Protein AF-A0A383BAP0-F1 (afdb_monomer)

Nearest PDB structures (foldseek):
  6g6n-assembly2_B  TM=5.691E-01  e=4.800E-01  synthetic construct
  6g6o-assembly3_C  TM=5.511E-01  e=6.212E-01  synthetic construct
  6ttu-assembly1_T  TM=4.711E-01  e=2.332E-01  Homo sapiens
  6m92-assembly1_A  TM=4.957E-01  e=3.523E-01  Homo sapiens
  2ovr-assembly1_B  TM=5.109E-01  e=1.492E+00  Homo sapiens

Mean predicted aligned error: 13.95 Å

Radius of gyration: 35.35 Å; Cα contacts (8 Å, |Δi|>4): 377; chains: 1; bounding box: 92×64×93 Å

Structure (mmCIF, N/CA/C/O backbone):
data_AF-A0A383BAP0-F1
#
_entry.id   AF-A0A383BAP0-F1
#
loop_
_atom_site.group_PDB
_atom_site.id
_atom_site.type_symbol
_atom_site.label_atom_id
_atom_site.label_alt_id
_atom_site.label_comp_id
_atom_site.label_asym_id
_atom_site.label_entity_id
_atom_site.label_seq_id
_atom_site.pdbx_PDB_ins_code
_atom_site.Cartn_x
_atom_site.Cartn_y
_atom_site.Cartn_z
_atom_site.occupancy
_atom_site.B_iso_or_equiv
_atom_site.auth_seq_id
_atom_site.auth_comp_id
_atom_site.auth_asym_id
_atom_site.auth_atom_id
_atom_site.pdbx_PDB_model_num
ATOM 1 N N . MET A 1 1 ? -64.304 53.032 33.004 1.00 39.91 1 MET A N 1
ATOM 2 C CA . MET A 1 1 ? -63.740 51.723 32.608 1.00 39.91 1 MET A CA 1
ATOM 3 C C . MET A 1 1 ? -62.215 51.826 32.663 1.00 39.91 1 MET A C 1
ATOM 5 O O . MET A 1 1 ? -61.699 52.732 32.037 1.00 39.91 1 MET A O 1
ATOM 9 N N . LYS A 1 2 ? -61.579 50.975 33.497 1.00 38.91 2 LYS A N 1
ATOM 10 C CA . LYS A 1 2 ? -60.155 50.533 33.612 1.00 38.91 2 LYS A CA 1
ATOM 11 C C . LYS A 1 2 ? -59.021 51.508 33.192 1.00 38.91 2 LYS A C 1
ATOM 13 O O . LYS A 1 2 ? -58.965 51.905 32.041 1.00 38.91 2 LYS A O 1
ATOM 18 N N . ASN A 1 3 ? -58.140 51.970 34.101 1.00 31.47 3 ASN A N 1
ATOM 19 C CA . ASN A 1 3 ? -56.918 51.305 34.650 1.00 31.47 3 ASN A CA 1
ATOM 20 C C . ASN A 1 3 ? -55.997 50.715 33.557 1.00 31.47 3 ASN A C 1
ATOM 22 O O . ASN A 1 3 ? -56.503 50.014 32.696 1.00 31.47 3 ASN A O 1
ATOM 26 N N . ARG A 1 4 ? -54.658 50.800 33.558 1.00 35.94 4 ARG A N 1
ATOM 27 C CA . ARG A 1 4 ? -53.604 51.266 34.484 1.00 35.94 4 ARG A CA 1
ATOM 28 C C . ARG A 1 4 ? -52.283 51.256 33.681 1.00 35.94 4 ARG A C 1
ATOM 30 O O . ARG A 1 4 ? -52.138 50.447 32.771 1.00 35.94 4 ARG A O 1
ATOM 37 N N . LEU A 1 5 ? -51.332 52.107 34.065 1.00 44.97 5 LEU A N 1
ATOM 38 C CA . LEU A 1 5 ? -49.917 52.070 33.660 1.00 44.97 5 LEU A CA 1
ATOM 39 C C . LEU A 1 5 ? -49.253 50.738 34.062 1.00 44.97 5 LEU A C 1
ATOM 41 O O . LEU A 1 5 ? -49.511 50.274 35.174 1.00 44.97 5 LEU A O 1
ATOM 45 N N . LEU A 1 6 ? -48.355 50.187 33.233 1.00 37.12 6 LEU A N 1
ATOM 46 C CA . LEU A 1 6 ? -47.319 49.233 33.664 1.00 37.12 6 LEU A CA 1
ATOM 47 C C . LEU A 1 6 ? -46.093 49.239 32.726 1.00 37.12 6 LEU A C 1
ATOM 49 O O . LEU A 1 6 ? -46.206 49.010 31.525 1.00 37.12 6 LEU A O 1
ATOM 53 N N . PHE A 1 7 ? -44.933 49.508 33.335 1.00 36.16 7 PHE A N 1
ATOM 54 C CA . PHE A 1 7 ? -43.564 49.299 32.841 1.00 36.16 7 PHE A CA 1
ATOM 55 C C . PHE A 1 7 ? -43.165 47.807 32.961 1.00 36.16 7 PHE A C 1
ATOM 57 O O . PHE A 1 7 ? -43.800 47.081 33.732 1.00 36.16 7 PHE A O 1
ATOM 64 N N . PRO A 1 8 ? -42.132 47.322 32.240 1.00 42.69 8 PRO A N 1
ATOM 65 C CA . PRO A 1 8 ? -41.826 45.897 32.149 1.00 42.69 8 PRO A CA 1
ATOM 66 C C . PRO A 1 8 ? -41.135 45.371 33.415 1.00 42.69 8 PRO A C 1
ATOM 68 O O . PRO A 1 8 ? -40.222 45.997 33.950 1.00 42.69 8 PRO A O 1
ATOM 71 N N . ILE A 1 9 ? -41.562 44.190 33.867 1.00 43.78 9 ILE A N 1
ATOM 72 C CA . ILE A 1 9 ? -40.943 43.431 34.958 1.00 43.78 9 ILE A CA 1
ATOM 73 C C . ILE A 1 9 ? -40.044 42.361 34.333 1.00 43.78 9 ILE A C 1
ATOM 75 O O . ILE A 1 9 ? -40.508 41.488 33.601 1.00 43.78 9 ILE A O 1
ATOM 79 N N . ILE A 1 10 ? -38.748 42.456 34.628 1.00 43.03 10 ILE A N 1
ATOM 80 C CA . ILE A 1 10 ? -37.730 41.434 34.376 1.00 43.03 10 ILE A CA 1
ATOM 81 C C . ILE A 1 10 ? -38.093 40.175 35.172 1.00 43.03 10 ILE A C 1
ATOM 83 O O . ILE A 1 10 ? -38.195 40.214 36.397 1.00 43.03 10 ILE A O 1
ATOM 87 N N . PHE A 1 11 ? -38.282 39.055 34.473 1.00 37.38 11 PHE A N 1
ATOM 88 C CA . PHE A 1 11 ? -38.524 37.747 35.079 1.00 37.38 11 PHE A CA 1
ATOM 89 C C . PHE A 1 11 ? -37.172 37.095 35.404 1.00 37.38 11 PHE A C 1
ATOM 91 O O . PHE A 1 11 ? -36.616 36.333 34.616 1.00 37.38 11 PHE A O 1
ATOM 98 N N . ALA A 1 12 ? -36.603 37.444 36.557 1.00 40.78 12 ALA A N 1
ATOM 99 C CA . ALA A 1 12 ? -35.521 36.670 37.151 1.00 40.78 12 ALA A CA 1
ATOM 100 C C . ALA A 1 12 ? -36.146 35.461 37.862 1.00 40.78 12 ALA A C 1
ATOM 102 O O . ALA A 1 12 ? -36.768 35.607 38.913 1.00 40.78 12 ALA A O 1
ATOM 103 N N . PHE A 1 13 ? -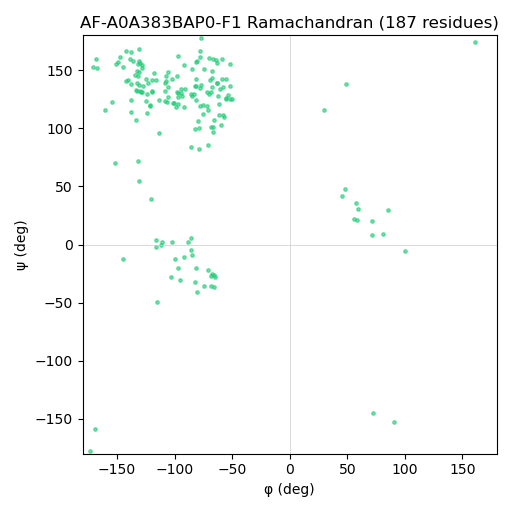36.004 34.269 37.278 1.00 40.09 13 PHE A N 1
ATOM 104 C CA . PHE A 1 13 ? -36.304 33.015 37.967 1.00 40.09 13 PHE A CA 1
ATOM 105 C C . PHE A 1 13 ? -35.234 32.775 39.032 1.00 40.09 13 PHE A C 1
ATOM 107 O O . PHE A 1 13 ? -34.231 32.105 38.801 1.00 40.09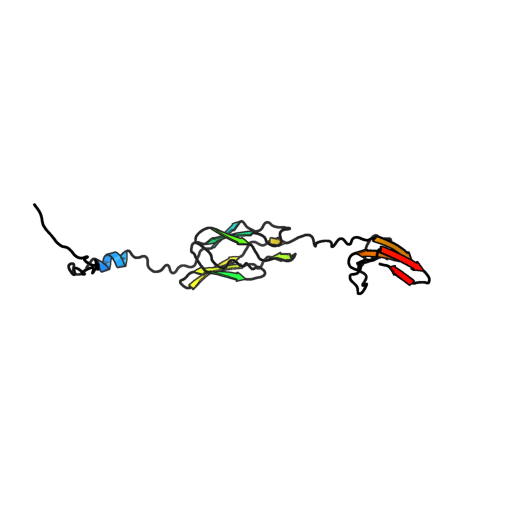 13 PHE A O 1
ATOM 114 N N . ILE A 1 14 ? -35.441 33.358 40.208 1.00 45.12 14 ILE A N 1
ATOM 115 C CA . ILE A 1 14 ? -34.762 32.931 41.424 1.00 45.12 14 ILE A CA 1
ATOM 116 C C . ILE A 1 14 ? -35.579 31.743 41.926 1.00 45.12 14 ILE A C 1
ATOM 118 O O . ILE A 1 14 ? -36.652 31.922 42.504 1.00 45.12 14 ILE A O 1
ATOM 122 N N . PHE A 1 15 ? -35.113 30.523 41.657 1.00 43.78 15 PHE A N 1
ATOM 123 C CA . PHE A 1 15 ? -35.631 29.355 42.360 1.00 43.78 15 PHE A CA 1
ATOM 124 C C . PHE A 1 15 ? -35.211 29.483 43.825 1.00 43.78 15 PHE A C 1
ATOM 126 O O . PHE A 1 15 ? -34.080 29.197 44.208 1.00 43.78 15 PHE A O 1
ATOM 133 N N . SER A 1 16 ? -36.145 29.996 44.622 1.00 49.78 16 SER A N 1
ATOM 134 C CA . SER A 1 16 ? -36.152 29.886 46.071 1.00 49.78 16 SER A CA 1
ATOM 135 C C . SER A 1 16 ? -36.123 28.399 46.409 1.00 49.78 16 SER A C 1
ATOM 137 O O . SER A 1 16 ? -37.098 27.693 46.151 1.00 49.78 16 SER A O 1
ATOM 139 N N . ALA A 1 17 ? -35.006 27.915 46.946 1.00 48.38 17 ALA A N 1
ATOM 140 C CA . ALA A 1 17 ? -34.950 26.586 47.527 1.00 48.38 17 ALA A CA 1
ATOM 141 C C . ALA A 1 17 ? -35.943 26.549 48.698 1.00 48.38 17 ALA A C 1
ATOM 143 O O . ALA A 1 17 ? -35.764 27.246 49.697 1.00 48.38 17 ALA A O 1
ATOM 144 N N . CYS A 1 18 ? -37.024 25.787 48.544 1.00 43.00 18 CYS A N 1
ATOM 145 C CA . CYS A 1 18 ? -37.881 25.411 49.656 1.00 43.00 18 CYS A CA 1
ATOM 146 C C . CYS A 1 18 ? -37.165 24.271 50.383 1.00 43.00 18 CYS A C 1
ATOM 148 O O . CYS A 1 18 ? -37.119 23.139 49.908 1.00 43.00 18 CYS A O 1
ATOM 150 N N . SER A 1 19 ? -36.506 24.610 51.485 1.00 58.25 19 SER A N 1
ATOM 151 C CA . SER A 1 19 ? -35.907 23.654 52.404 1.00 58.25 19 SER A CA 1
ATOM 152 C C . SER A 1 19 ? -37.003 23.073 53.294 1.00 58.25 19 SER A C 1
ATOM 154 O O . SER A 1 19 ? -37.189 23.574 54.392 1.00 58.25 19 SER A O 1
ATOM 156 N N . ASP A 1 20 ? -37.736 22.067 52.816 1.00 42.28 20 ASP A N 1
ATOM 157 C CA . ASP A 1 20 ? -38.691 21.308 53.637 1.00 42.28 20 ASP A CA 1
ATOM 158 C C . ASP A 1 20 ? -38.853 19.864 53.117 1.00 42.28 20 ASP A C 1
ATOM 160 O O . ASP A 1 20 ? -39.887 19.483 52.578 1.00 42.28 20 ASP A O 1
ATOM 164 N N . PHE A 1 21 ? -37.812 19.040 53.286 1.00 48.88 21 PHE A N 1
ATOM 165 C CA . PHE A 1 21 ? -37.961 17.656 53.757 1.00 48.88 21 PHE A CA 1
ATOM 166 C C . PHE A 1 21 ? -36.617 17.153 54.290 1.00 48.88 21 PHE A C 1
ATOM 168 O O . PHE A 1 21 ? -35.614 17.053 53.585 1.00 48.88 21 PHE A O 1
ATOM 175 N N . THR A 1 22 ? -36.579 16.876 55.582 1.00 48.00 22 THR A N 1
ATOM 176 C CA . THR A 1 22 ? -35.422 16.355 56.292 1.00 48.00 22 THR A CA 1
ATOM 177 C C . THR A 1 22 ? -35.228 14.866 55.974 1.00 48.00 22 THR A C 1
ATOM 179 O O . THR A 1 22 ? -35.998 14.014 56.401 1.00 48.00 22 THR A O 1
ATOM 182 N N . GLY A 1 23 ? -34.144 14.540 55.266 1.00 52.41 23 GLY A N 1
ATOM 183 C CA . GLY A 1 23 ? -33.325 13.371 55.605 1.00 52.41 23 GLY A CA 1
ATOM 184 C C . GLY A 1 23 ? -33.702 11.981 55.075 1.00 52.41 23 GLY A C 1
ATOM 185 O O . GLY A 1 23 ? -33.341 11.012 55.739 1.00 52.41 23 GLY A O 1
ATOM 186 N N . ASN A 1 24 ? -34.341 11.826 53.906 1.00 53.47 24 ASN A N 1
ATOM 187 C CA . ASN A 1 24 ? -34.292 10.518 53.217 1.00 53.47 24 ASN A CA 1
ATOM 188 C C . ASN A 1 24 ? -34.256 10.524 51.674 1.00 53.47 24 ASN A C 1
ATOM 190 O O . ASN A 1 24 ? -33.916 9.487 51.108 1.00 53.47 24 ASN A O 1
ATOM 194 N N . GLU A 1 25 ? -34.523 11.642 50.990 1.00 52.38 25 GLU A N 1
ATOM 195 C CA . GLU A 1 25 ? -34.521 11.658 49.513 1.00 52.38 25 GLU A CA 1
ATOM 196 C C . GLU A 1 25 ? -33.110 11.472 48.920 1.00 52.38 25 GLU A C 1
ATOM 198 O O . GLU A 1 25 ? -32.934 10.721 47.960 1.00 52.38 25 GLU A O 1
ATOM 203 N N . ASP A 1 26 ? -32.079 12.016 49.576 1.00 55.44 26 ASP A N 1
ATOM 204 C CA . ASP A 1 26 ? -30.682 11.897 49.128 1.00 55.44 26 ASP A CA 1
ATOM 205 C C . ASP A 1 26 ? -30.136 10.460 49.176 1.00 55.44 26 ASP A C 1
ATOM 207 O O . ASP A 1 26 ? -29.224 10.111 48.427 1.00 55.44 26 ASP A O 1
ATOM 211 N N . ALA A 1 27 ? -30.670 9.596 50.047 1.00 52.38 27 ALA A N 1
ATOM 212 C CA . ALA A 1 27 ? -30.168 8.228 50.179 1.00 52.38 27 ALA A CA 1
ATOM 213 C C . ALA A 1 27 ? -30.744 7.294 49.105 1.00 52.38 27 ALA A C 1
ATOM 215 O O . ALA A 1 27 ? -30.056 6.374 48.662 1.00 52.38 27 ALA A O 1
ATOM 216 N N . VAL A 1 28 ? -31.982 7.526 48.658 1.00 52.78 28 VAL A N 1
ATOM 217 C CA . VAL A 1 28 ? -32.638 6.684 47.645 1.00 52.78 28 VAL A CA 1
ATOM 218 C C . VAL A 1 28 ? -32.166 7.061 46.237 1.00 52.78 28 VAL A C 1
ATOM 220 O O . VAL A 1 28 ? -31.833 6.164 45.462 1.00 52.78 28 VAL A O 1
ATOM 223 N N . GLU A 1 29 ? -32.007 8.354 45.926 1.00 54.53 29 GLU A N 1
ATOM 224 C CA . GLU A 1 29 ? -31.408 8.795 44.653 1.00 54.53 29 GLU A CA 1
ATOM 225 C C . GLU A 1 29 ? -29.923 8.412 44.532 1.00 54.53 29 GLU A C 1
ATOM 227 O O . GLU A 1 29 ? -29.478 7.998 43.458 1.00 54.53 29 GLU A O 1
ATOM 232 N N . ALA A 1 30 ? -29.152 8.448 45.628 1.00 50.03 30 ALA A N 1
ATOM 233 C CA . ALA A 1 30 ? -27.762 7.978 45.628 1.00 50.03 30 ALA A CA 1
ATOM 234 C C . ALA A 1 30 ? -27.634 6.452 45.458 1.00 50.03 30 ALA A C 1
ATOM 236 O O . ALA A 1 30 ? -26.631 5.983 44.922 1.00 50.03 30 ALA A O 1
ATOM 237 N N . SER A 1 31 ? -28.648 5.684 45.872 1.00 49.09 31 SER A N 1
ATOM 238 C CA . SER A 1 31 ? -28.700 4.220 45.715 1.00 49.09 31 SER A CA 1
ATOM 239 C C . SER A 1 31 ? -29.153 3.774 44.320 1.00 49.09 31 SER A C 1
ATOM 241 O O . SER A 1 31 ? -28.919 2.630 43.932 1.00 49.09 31 SER A O 1
ATOM 243 N N . LEU A 1 32 ? -29.821 4.660 43.574 1.00 54.03 32 LEU A N 1
ATOM 244 C CA . LEU A 1 32 ? -30.334 4.412 42.223 1.00 54.03 32 LEU A CA 1
ATOM 245 C C . LEU A 1 32 ? -29.435 4.985 41.125 1.00 54.03 32 LEU A C 1
ATOM 247 O O . LEU A 1 32 ? -29.613 4.638 39.957 1.00 54.03 32 LEU A O 1
ATOM 251 N N . LYS A 1 33 ? -28.463 5.837 41.470 1.00 57.22 33 LYS A N 1
ATOM 252 C CA . LYS A 1 33 ? -27.447 6.288 40.522 1.00 57.22 33 LYS A CA 1
ATOM 253 C C . LYS A 1 33 ? -26.508 5.113 40.237 1.00 57.22 33 LYS A C 1
ATOM 255 O O . LYS A 1 33 ? -25.804 4.683 41.154 1.00 57.22 33 LYS A O 1
ATOM 260 N N . PRO A 1 34 ? -26.447 4.595 38.995 1.00 58.69 34 PRO A N 1
ATOM 261 C CA . PRO A 1 34 ? -25.419 3.632 38.644 1.00 58.69 34 PRO A CA 1
ATOM 262 C C . PRO A 1 34 ? -24.071 4.254 39.008 1.00 58.69 34 PRO A C 1
ATOM 264 O O . PRO A 1 34 ? -23.802 5.409 38.657 1.00 58.69 34 PRO A O 1
ATOM 267 N N . GLY A 1 35 ? -23.244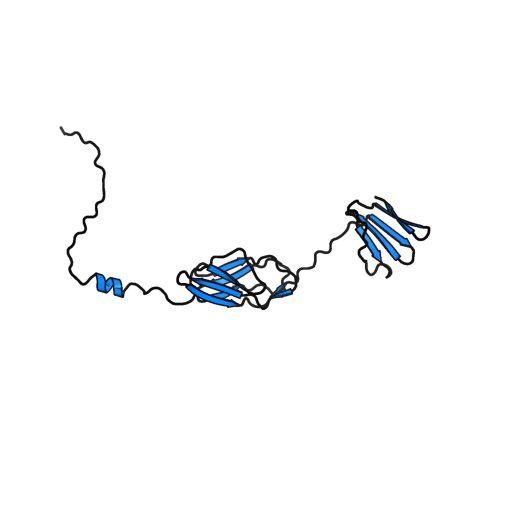 3.519 39.754 1.00 60.38 35 GLY A N 1
ATOM 268 C CA . GLY A 1 35 ? -21.854 3.917 39.952 1.00 60.38 35 GLY A CA 1
ATOM 269 C C . GLY A 1 35 ? -21.192 4.181 38.591 1.00 60.38 35 GLY A C 1
ATOM 270 O O . GLY A 1 35 ? -21.671 3.664 37.577 1.00 60.38 35 GLY A O 1
ATOM 271 N N . PRO A 1 36 ? -20.128 5.002 38.525 1.00 61.75 36 PRO A N 1
ATOM 272 C CA . PRO A 1 36 ? -19.412 5.205 37.270 1.00 61.75 36 PRO A CA 1
ATOM 273 C C . PRO A 1 36 ? -19.037 3.836 36.696 1.00 61.75 36 PRO A C 1
ATOM 275 O O . PRO A 1 36 ? -18.456 3.020 37.406 1.00 61.75 36 PRO A O 1
ATOM 278 N N . ASP A 1 37 ? -19.429 3.578 35.450 1.00 64.88 37 ASP A N 1
ATOM 279 C CA . ASP A 1 37 ? -19.177 2.309 34.773 1.00 64.88 37 ASP A CA 1
ATOM 280 C C . ASP A 1 37 ? -17.667 2.061 34.695 1.00 64.88 37 ASP A C 1
ATOM 282 O O . ASP A 1 37 ? -16.949 2.687 33.921 1.00 64.88 37 ASP A O 1
ATOM 286 N N . THR A 1 38 ? -17.156 1.184 35.556 1.00 73.38 38 THR A N 1
ATOM 287 C CA . THR A 1 38 ? -15.722 0.897 35.646 1.00 73.38 38 THR A CA 1
ATOM 288 C C . THR A 1 38 ? -15.274 -0.166 34.653 1.00 73.38 38 THR A C 1
ATOM 290 O O . THR A 1 38 ? -14.111 -0.573 34.697 1.00 73.38 38 THR A O 1
ATOM 293 N N . THR A 1 39 ? -16.152 -0.629 33.761 1.00 86.25 39 THR A N 1
ATOM 294 C CA . THR A 1 39 ? -15.804 -1.685 32.816 1.00 86.25 39 THR A CA 1
ATOM 295 C C . THR A 1 39 ? -15.043 -1.138 31.606 1.00 86.25 39 THR A C 1
ATOM 297 O O . THR A 1 39 ? -14.995 0.067 31.340 1.00 86.25 39 THR A O 1
ATOM 300 N N . ALA A 1 40 ? -14.287 -2.020 30.953 1.00 91.50 40 ALA A N 1
ATOM 301 C CA . ALA A 1 40 ? -13.625 -1.705 29.696 1.00 91.50 40 ALA A CA 1
ATOM 302 C C . ALA A 1 40 ? -14.599 -1.939 28.534 1.00 91.50 40 ALA A C 1
ATOM 304 O O . ALA A 1 40 ? -15.416 -2.860 28.619 1.00 91.50 40 ALA A O 1
ATOM 305 N N . PRO A 1 41 ? -14.460 -1.199 27.418 1.00 95.69 41 PRO A N 1
ATOM 306 C CA . PRO A 1 41 ? -15.286 -1.434 26.244 1.00 95.69 41 PRO A CA 1
ATOM 307 C C . PRO A 1 41 ? -15.190 -2.885 25.761 1.00 95.69 41 PRO A C 1
ATOM 309 O O . PRO A 1 41 ? -14.117 -3.478 25.743 1.00 95.69 41 PRO A O 1
ATOM 312 N N . ILE A 1 42 ? -16.291 -3.459 25.292 1.00 97.00 42 ILE A N 1
ATOM 313 C CA . ILE A 1 42 ? -16.292 -4.754 24.611 1.00 97.00 42 ILE A CA 1
ATOM 314 C C . ILE A 1 42 ? -16.268 -4.487 23.112 1.00 97.00 42 ILE A C 1
ATOM 316 O O . ILE A 1 42 ? -17.178 -3.847 22.579 1.00 97.00 42 ILE A O 1
ATOM 320 N N . LEU A 1 43 ? -15.240 -4.997 22.434 1.00 98.38 43 LEU A N 1
ATOM 321 C CA . LEU A 1 43 ? -15.060 -4.848 20.993 1.00 98.38 43 LEU A CA 1
ATOM 322 C C . LEU A 1 43 ? -15.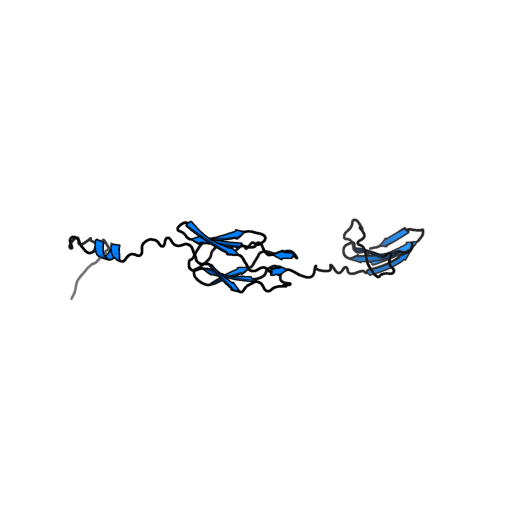340 -6.161 20.264 1.00 98.38 43 LEU A C 1
ATOM 324 O O . LEU A 1 43 ? -14.954 -7.231 20.734 1.00 98.38 43 LEU A O 1
ATOM 328 N N . LYS A 1 44 ? -15.996 -6.081 19.105 1.00 98.31 44 LYS A N 1
ATOM 329 C CA . LYS A 1 44 ? -16.206 -7.230 18.212 1.00 98.31 44 LYS A CA 1
ATOM 330 C C . LYS A 1 44 ? -16.053 -6.811 16.763 1.00 98.31 44 LYS A C 1
ATOM 332 O O . LYS A 1 44 ? -16.513 -5.739 16.380 1.00 98.31 44 LYS A O 1
ATOM 337 N N . GLU A 1 45 ? -15.448 -7.671 15.961 1.00 98.31 45 GLU A N 1
ATOM 338 C CA . GLU A 1 45 ? -15.456 -7.518 14.512 1.00 98.31 45 GLU A CA 1
ATOM 339 C C . GLU A 1 45 ? -16.879 -7.720 13.974 1.00 98.31 45 GLU A C 1
ATOM 341 O O . GLU A 1 45 ? -17.592 -8.623 14.414 1.00 98.31 45 GLU A O 1
ATOM 346 N N . VAL A 1 46 ? -17.300 -6.851 13.053 1.00 98.44 46 VAL A N 1
ATOM 347 C CA . VAL A 1 46 ? -18.625 -6.902 12.412 1.00 98.44 46 VAL A CA 1
ATOM 348 C C . VAL A 1 46 ? -18.476 -7.171 10.920 1.00 98.44 46 VAL A C 1
ATOM 350 O O . VAL A 1 46 ? -19.107 -8.083 10.396 1.00 98.44 46 VAL A O 1
ATOM 353 N N . THR A 1 47 ? -17.613 -6.405 10.249 1.00 98.19 47 THR A N 1
ATOM 354 C CA . THR A 1 47 ? -17.300 -6.579 8.828 1.00 98.19 47 THR A CA 1
ATOM 355 C C . THR A 1 47 ? -15.792 -6.535 8.653 1.00 98.19 47 THR A C 1
ATOM 357 O O . THR A 1 47 ? -15.185 -5.467 8.774 1.00 98.19 47 THR A O 1
ATOM 360 N N . ALA A 1 48 ? -15.204 -7.697 8.380 1.00 97.94 48 ALA A N 1
ATOM 361 C CA . ALA A 1 48 ? -13.786 -7.840 8.086 1.00 97.94 48 ALA A CA 1
ATOM 362 C C . ALA A 1 48 ? -13.419 -7.234 6.722 1.00 97.94 48 ALA A C 1
ATOM 364 O O . ALA A 1 48 ? -14.274 -7.073 5.848 1.00 97.94 48 ALA A O 1
ATOM 365 N N . VAL A 1 49 ? -12.128 -6.955 6.526 1.00 98.25 49 VAL A N 1
ATOM 366 C CA . VAL A 1 49 ? -11.581 -6.696 5.189 1.00 98.25 49 VAL A CA 1
ATOM 367 C C . VAL A 1 49 ? -11.638 -8.003 4.395 1.00 98.25 49 VAL A C 1
ATOM 369 O O . VAL A 1 49 ? -11.227 -9.053 4.887 1.00 98.25 49 VAL A O 1
ATOM 372 N N . THR A 1 50 ? -12.158 -7.961 3.169 1.00 97.31 50 THR A N 1
ATOM 373 C CA . THR A 1 50 ? -12.152 -9.127 2.275 1.00 97.31 50 THR A CA 1
ATOM 374 C C . THR A 1 50 ? -10.718 -9.527 1.943 1.00 97.31 50 THR A C 1
ATOM 376 O O . THR A 1 50 ? -9.883 -8.660 1.696 1.00 97.31 50 THR A O 1
ATOM 379 N N . THR A 1 51 ? -10.420 -10.824 1.913 1.00 96.69 51 THR A N 1
ATOM 380 C CA . THR A 1 51 ? -9.063 -11.316 1.650 1.00 96.69 51 THR A CA 1
ATOM 381 C C . THR A 1 51 ? -9.066 -12.437 0.606 1.00 96.69 51 THR A C 1
ATOM 383 O O . THR A 1 51 ? -9.863 -13.371 0.740 1.00 96.69 51 THR A O 1
ATOM 386 N N . PRO A 1 52 ? -8.192 -12.378 -0.418 1.00 96.44 52 PRO A N 1
ATOM 387 C CA . PRO A 1 52 ? -7.364 -11.222 -0.796 1.00 96.44 52 PRO A CA 1
ATOM 388 C C . PRO A 1 52 ? -8.213 -10.036 -1.310 1.00 96.44 52 PRO A C 1
ATOM 390 O O . PRO A 1 52 ? -9.362 -10.218 -1.712 1.00 96.44 52 PRO A O 1
ATOM 393 N N . THR A 1 53 ? -7.660 -8.819 -1.295 1.00 96.19 53 THR A N 1
ATOM 394 C CA . THR A 1 53 ? -8.300 -7.602 -1.837 1.00 96.19 53 THR A CA 1
ATOM 395 C C . THR A 1 53 ? -7.362 -6.812 -2.745 1.00 96.19 53 THR A C 1
ATOM 397 O O . THR A 1 53 ? -6.165 -6.725 -2.485 1.00 96.19 53 THR A O 1
ATOM 400 N N . THR A 1 54 ? -7.918 -6.188 -3.787 1.00 95.56 54 THR A N 1
ATOM 401 C CA . THR A 1 54 ? -7.209 -5.228 -4.651 1.00 95.56 54 THR A CA 1
ATOM 402 C C . THR A 1 54 ? -7.357 -3.776 -4.178 1.00 95.56 54 THR A C 1
ATOM 404 O O . THR A 1 54 ? -6.699 -2.886 -4.717 1.00 95.56 54 THR A O 1
ATOM 407 N N . ASP A 1 55 ? -8.253 -3.517 -3.221 1.00 96.75 55 ASP A N 1
ATOM 408 C CA . ASP A 1 55 ? -8.475 -2.201 -2.617 1.00 96.75 55 ASP A CA 1
ATOM 409 C C . ASP A 1 55 ? -7.375 -1.905 -1.589 1.00 96.75 55 ASP A C 1
ATOM 411 O O . ASP A 1 55 ? -7.217 -2.633 -0.607 1.00 96.75 55 ASP A O 1
ATOM 415 N N . THR A 1 56 ? -6.615 -0.832 -1.816 1.00 96.31 56 THR A N 1
ATOM 416 C CA . THR A 1 56 ? -5.524 -0.393 -0.934 1.00 96.31 56 THR A CA 1
ATOM 417 C C . THR A 1 56 ? -6.004 0.496 0.212 1.00 96.31 56 THR A C 1
ATOM 419 O O . THR A 1 56 ? -5.208 0.846 1.078 1.00 96.31 56 THR A O 1
ATOM 422 N N . THR A 1 57 ? -7.288 0.855 0.261 1.00 97.19 57 THR A N 1
ATOM 423 C CA . THR A 1 57 ? -7.911 1.655 1.330 1.00 97.19 57 THR A CA 1
ATOM 424 C C . THR A 1 57 ? -9.206 1.007 1.833 1.00 97.19 57 THR A C 1
ATOM 426 O O . THR A 1 57 ? -10.262 1.645 1.830 1.00 97.19 57 THR A O 1
ATOM 429 N N . PRO A 1 58 ? -9.171 -0.268 2.260 1.00 98.19 58 PRO A N 1
ATOM 430 C CA . PRO A 1 58 ? -10.388 -1.008 2.541 1.00 98.19 58 PRO A CA 1
ATOM 431 C C . PRO A 1 58 ? -11.130 -0.451 3.759 1.00 98.19 58 PRO A C 1
ATOM 433 O O . PRO A 1 58 ? -10.542 0.047 4.728 1.00 98.19 58 PRO A O 1
ATOM 436 N N . ASN A 1 59 ? -12.453 -0.595 3.726 1.00 98.25 59 ASN A N 1
ATOM 437 C CA . ASN A 1 59 ? -13.300 -0.335 4.880 1.00 98.25 59 ASN A CA 1
ATOM 438 C C . ASN A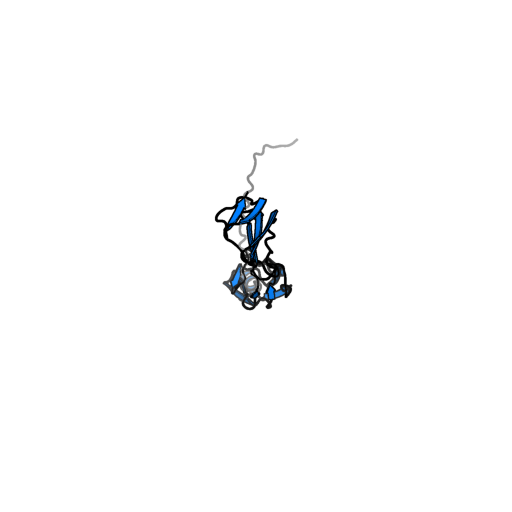 1 59 ? -13.306 -1.535 5.833 1.00 98.25 59 ASN A C 1
ATOM 440 O O . ASN A 1 59 ? -13.363 -2.686 5.408 1.00 98.25 59 ASN A O 1
ATOM 444 N N . TYR A 1 60 ? -13.329 -1.247 7.130 1.00 98.50 60 TYR A N 1
ATOM 445 C CA . TYR A 1 60 ? -13.439 -2.223 8.208 1.00 98.50 60 TYR A CA 1
ATOM 446 C C . TYR A 1 60 ? -14.506 -1.775 9.209 1.00 98.50 60 TYR A C 1
ATOM 448 O O . TYR A 1 60 ? -14.580 -0.589 9.534 1.00 98.50 60 TYR A O 1
ATOM 456 N N . THR A 1 61 ? -15.339 -2.691 9.714 1.00 98.62 61 THR A N 1
ATOM 457 C CA . THR A 1 61 ? -16.361 -2.358 10.724 1.00 98.62 61 THR A CA 1
ATOM 458 C C . THR A 1 61 ? -16.215 -3.209 11.977 1.00 98.62 61 THR A C 1
ATOM 460 O O . THR A 1 61 ? -16.216 -4.436 11.905 1.00 98.62 61 THR A O 1
ATOM 463 N N . PHE A 1 62 ? -16.188 -2.553 13.136 1.00 98.75 62 PHE A N 1
ATOM 464 C CA . PHE A 1 62 ? -16.237 -3.191 14.454 1.00 98.75 62 PHE A CA 1
ATOM 465 C C . PHE A 1 62 ? -17.334 -2.570 15.322 1.00 98.75 62 PHE A C 1
ATOM 467 O O . PHE A 1 62 ? -17.699 -1.410 15.144 1.00 98.75 62 PHE A O 1
ATOM 474 N N . SER A 1 63 ? -17.860 -3.315 16.288 1.00 98.44 63 SER A N 1
ATOM 475 C CA . SER A 1 63 ? -18.772 -2.797 17.308 1.00 98.44 63 SER A CA 1
ATOM 476 C C . SER A 1 63 ? -18.026 -2.492 18.601 1.00 98.44 63 SER A C 1
ATOM 478 O O . SER A 1 63 ? -17.137 -3.259 18.970 1.00 98.44 63 SER A O 1
ATOM 480 N N . SER A 1 64 ? -18.435 -1.442 19.313 1.00 98.12 64 SER A N 1
ATOM 481 C CA . SER A 1 64 ? -17.997 -1.134 20.680 1.00 98.12 64 SER A CA 1
ATOM 482 C C . SER A 1 64 ? -19.202 -1.041 21.617 1.00 98.12 64 SER A C 1
ATOM 484 O O . SER A 1 64 ? -20.215 -0.454 21.236 1.00 98.12 64 SER A O 1
ATOM 486 N N . SER A 1 65 ? -19.118 -1.577 22.839 1.00 96.38 65 SER A N 1
ATOM 487 C CA . SER A 1 65 ? -20.170 -1.375 23.855 1.00 96.38 65 SER A CA 1
ATOM 488 C C . SER A 1 65 ? -20.285 0.090 24.292 1.00 96.38 65 SER A C 1
ATOM 490 O O . SER A 1 65 ? -21.374 0.554 24.621 1.00 96.38 65 SER A O 1
ATOM 492 N N . GLU A 1 66 ? -19.192 0.849 24.214 1.00 95.19 66 GLU A N 1
ATOM 493 C CA . GLU A 1 66 ? -19.093 2.233 24.683 1.00 95.19 66 GLU A CA 1
ATOM 494 C C . GLU A 1 66 ? -18.478 3.159 23.629 1.00 95.19 66 GLU A C 1
ATOM 496 O O . GLU A 1 66 ? -17.742 2.731 22.736 1.00 95.19 66 GLU A O 1
ATOM 501 N N . ALA A 1 67 ? -18.749 4.459 23.748 1.00 96.50 67 ALA A N 1
ATOM 502 C CA . ALA A 1 67 ? -18.026 5.470 22.987 1.00 96.50 67 ALA A CA 1
ATOM 503 C C . ALA A 1 67 ? -16.606 5.669 23.548 1.00 96.50 67 ALA A C 1
ATOM 505 O O . ALA A 1 67 ? -16.364 5.521 24.745 1.00 96.50 67 ALA A O 1
ATOM 506 N N . GLY A 1 68 ? -15.657 6.054 22.695 1.00 96.69 68 GLY A N 1
ATOM 507 C CA . GLY A 1 68 ? -14.268 6.201 23.119 1.00 96.69 68 GLY A CA 1
ATOM 508 C C . GLY A 1 68 ? -13.342 6.802 22.071 1.00 96.69 68 GLY A C 1
ATOM 509 O O . GLY A 1 68 ? -13.751 7.195 20.978 1.00 96.69 68 GLY A O 1
ATOM 510 N N . THR A 1 69 ? -12.065 6.896 22.420 1.00 98.19 69 THR A N 1
ATOM 511 C CA . THR A 1 69 ? -10.995 7.286 21.496 1.00 98.19 69 THR A CA 1
ATOM 512 C C . THR A 1 69 ? -10.352 6.036 20.910 1.00 98.19 69 THR A C 1
ATOM 514 O O . THR A 1 69 ? -10.062 5.101 21.650 1.00 98.19 69 THR A O 1
ATOM 517 N N . ILE A 1 70 ? -10.143 6.032 19.593 1.00 98.50 70 ILE A N 1
ATOM 518 C CA . ILE A 1 70 ? -9.535 4.927 18.851 1.00 98.50 70 ILE A CA 1
ATOM 519 C C . ILE A 1 70 ? -8.034 5.174 18.692 1.00 98.50 70 ILE A C 1
ATOM 521 O O . ILE A 1 70 ? -7.622 6.230 18.203 1.00 98.50 70 ILE A O 1
ATOM 525 N N . THR A 1 71 ? -7.242 4.161 19.021 1.00 98.38 71 THR A N 1
ATOM 526 C CA . THR A 1 71 ? -5.813 4.065 18.720 1.00 98.38 71 THR A CA 1
ATOM 527 C C . THR A 1 71 ? -5.576 2.837 17.846 1.00 98.38 71 THR A C 1
ATOM 529 O O . THR A 1 71 ? -6.207 1.805 18.053 1.00 98.38 71 THR A O 1
ATOM 532 N N . TYR A 1 72 ? -4.674 2.948 16.873 1.00 98.50 72 TYR A N 1
ATOM 533 C CA . TYR A 1 72 ? -4.305 1.847 15.981 1.00 98.50 72 TYR A CA 1
ATOM 534 C C . TYR A 1 72 ? -2.912 1.334 16.336 1.00 98.50 72 TYR A C 1
ATOM 536 O O . TYR A 1 72 ? -2.050 2.133 16.706 1.00 98.50 72 TYR A O 1
ATOM 544 N N . GLY A 1 73 ? -2.701 0.027 16.204 1.00 97.94 73 GLY A N 1
ATOM 545 C CA . GLY A 1 73 ? -1.396 -0.617 16.336 1.00 97.94 73 GLY A CA 1
ATOM 546 C C . GLY A 1 73 ? -1.104 -1.570 15.176 1.00 97.94 73 GLY A C 1
ATOM 547 O O . GLY A 1 73 ? -1.998 -1.903 14.393 1.00 97.94 73 GLY A O 1
ATOM 548 N N . GLY A 1 74 ? 0.150 -2.018 15.087 1.00 97.50 74 GLY A N 1
ATOM 549 C CA . GLY A 1 74 ? 0.644 -2.836 13.976 1.00 97.50 74 GLY A CA 1
ATOM 550 C C . GLY A 1 74 ? 0.801 -2.031 12.687 1.00 97.50 74 GLY A C 1
ATOM 551 O O . GLY A 1 74 ? 1.130 -0.844 12.725 1.00 97.50 74 GLY A O 1
ATOM 552 N N . SER A 1 75 ? 0.531 -2.673 11.552 1.00 97.75 75 SER A N 1
ATOM 553 C CA . SER A 1 75 ? 0.745 -2.101 10.217 1.00 97.75 75 SER A CA 1
ATOM 554 C C . SER A 1 75 ? -0.447 -1.305 9.663 1.00 97.75 75 SER A C 1
ATOM 556 O O . SER A 1 75 ? -0.384 -0.798 8.544 1.00 97.75 75 SER A O 1
ATOM 558 N N . CYS A 1 76 ? -1.535 -1.167 10.428 1.00 97.44 76 CYS A N 1
ATOM 559 C CA . CYS A 1 76 ? -2.740 -0.454 10.004 1.00 97.44 76 CYS A CA 1
ATOM 560 C C . CYS A 1 76 ? -2.874 0.915 10.678 1.00 97.44 76 CYS A C 1
ATOM 562 O O . CYS A 1 76 ? -2.517 1.118 11.837 1.00 97.44 76 CYS A O 1
ATOM 564 N N . SER A 1 77 ? -3.476 1.863 9.963 1.00 98.25 77 SER A N 1
ATOM 565 C CA . SER A 1 77 ? -3.862 3.160 10.515 1.00 98.25 77 SER A CA 1
ATOM 566 C C . SER A 1 77 ? -5.133 3.682 9.848 1.00 98.25 77 SER A C 1
ATOM 568 O O . SER A 1 77 ? -5.502 3.234 8.768 1.00 98.25 77 SER A O 1
ATOM 570 N N . SER A 1 78 ? -5.802 4.641 10.488 1.00 98.38 78 SER A N 1
ATOM 571 C CA . SER A 1 78 ? -6.895 5.418 9.895 1.00 98.38 78 SER A CA 1
ATOM 572 C C . SER A 1 78 ? -6.936 6.825 10.497 1.00 98.38 78 SER A C 1
ATOM 574 O O . SER A 1 78 ? -6.456 7.065 11.618 1.00 98.38 78 SER A O 1
ATOM 576 N N . SER A 1 79 ? -7.528 7.762 9.757 1.00 97.94 79 SER A N 1
ATOM 577 C CA . SER A 1 79 ? -7.807 9.126 10.209 1.00 97.94 79 SER A CA 1
ATOM 578 C C . SER A 1 79 ? -8.927 9.189 11.255 1.00 97.94 79 SER A C 1
ATOM 580 O O . SER A 1 79 ? -8.966 10.134 12.042 1.00 97.94 79 SER A O 1
ATOM 582 N N . ILE A 1 80 ? -9.802 8.180 11.333 1.00 97.88 80 ILE A N 1
ATOM 583 C CA . ILE A 1 80 ? -10.907 8.149 12.301 1.00 97.88 80 ILE A CA 1
ATOM 584 C C . ILE A 1 80 ? -10.371 7.826 13.699 1.00 97.88 80 ILE A C 1
ATOM 586 O O . ILE A 1 80 ? -9.787 6.768 13.915 1.00 97.88 80 ILE A O 1
ATOM 590 N N . LYS A 1 81 ? -10.577 8.730 14.667 1.00 98.12 81 LYS A N 1
ATOM 591 C CA . LYS A 1 81 ? -10.050 8.611 16.046 1.00 98.12 81 LYS A CA 1
ATOM 592 C C . LYS A 1 81 ? -11.119 8.484 17.132 1.00 98.12 81 LYS A C 1
ATOM 594 O O . LYS A 1 81 ? -10.787 8.498 18.316 1.00 98.12 81 LYS A O 1
ATOM 599 N N . LYS A 1 82 ? -12.398 8.405 16.773 1.00 97.88 82 LYS A N 1
ATOM 600 C CA . LYS A 1 82 ? -13.509 8.351 17.732 1.00 97.88 82 LYS A CA 1
ATOM 601 C C . LYS A 1 82 ? -14.423 7.180 17.412 1.00 97.88 82 LYS A C 1
ATOM 603 O O . LYS A 1 82 ? -14.821 7.016 16.265 1.00 97.88 82 LYS A O 1
ATOM 608 N N . ALA A 1 83 ? -14.740 6.400 18.437 1.00 97.81 83 ALA A N 1
ATOM 609 C CA . ALA A 1 83 ? -15.740 5.349 18.398 1.00 97.81 83 ALA A CA 1
ATOM 610 C C . ALA A 1 83 ? -17.016 5.839 19.087 1.00 97.81 83 ALA A C 1
ATOM 612 O O . ALA A 1 83 ? -16.955 6.525 20.111 1.00 97.81 83 ALA A O 1
ATOM 613 N N . LYS A 1 84 ? -18.167 5.454 18.546 1.00 97.62 84 LYS A N 1
ATOM 614 C CA . LYS A 1 84 ? -19.463 5.487 19.227 1.00 97.62 84 LYS A CA 1
ATOM 615 C C . LYS A 1 84 ? -19.786 4.104 19.799 1.00 97.62 84 LYS A C 1
ATOM 617 O O . LYS A 1 84 ? -19.225 3.100 19.356 1.00 97.62 84 LYS A O 1
ATOM 622 N N . SER A 1 85 ? -20.731 4.055 20.736 1.00 96.69 85 SER A N 1
ATOM 623 C CA . SER A 1 85 ? -21.381 2.791 21.093 1.00 96.69 85 SER A CA 1
ATOM 624 C C . SER A 1 85 ? -22.145 2.246 19.874 1.00 96.69 85 SER A C 1
ATOM 626 O O . SER A 1 85 ? -22.754 3.010 19.116 1.00 96.69 85 SER A O 1
ATOM 628 N N . GLY A 1 86 ? -22.065 0.937 19.651 1.00 97.81 86 GLY A N 1
ATOM 629 C CA . GLY A 1 86 ? -22.544 0.258 18.448 1.00 97.81 86 GLY A CA 1
ATOM 630 C C . GLY A 1 86 ? -21.478 0.148 17.353 1.00 97.81 86 GLY A C 1
ATOM 631 O O . GLY A 1 86 ? -20.283 0.086 17.638 1.00 97.81 86 GLY A O 1
ATOM 632 N N . ASN A 1 87 ? -21.913 0.080 16.091 1.00 98.44 87 ASN A N 1
ATOM 633 C CA . ASN A 1 87 ? -21.034 -0.177 14.944 1.00 98.44 87 ASN A CA 1
ATOM 634 C C . ASN A 1 87 ? -20.241 1.066 14.518 1.00 98.44 87 ASN A C 1
ATOM 636 O O . ASN A 1 87 ? -20.801 2.150 14.344 1.00 98.44 87 ASN A O 1
ATOM 640 N N . ASN A 1 88 ? -18.950 0.872 14.277 1.00 98.44 88 ASN A N 1
ATOM 641 C CA . ASN A 1 88 ? -17.972 1.864 13.856 1.00 98.44 88 ASN A CA 1
ATOM 642 C C . ASN A 1 88 ? -17.313 1.380 12.566 1.00 98.44 88 ASN A C 1
ATOM 644 O O . ASN A 1 88 ? -16.593 0.383 12.580 1.00 98.44 88 ASN A O 1
ATOM 648 N N . THR A 1 89 ? -17.563 2.081 11.462 1.00 98.38 89 THR A N 1
ATOM 649 C CA . THR A 1 89 ? -16.905 1.818 10.178 1.00 98.38 89 THR A CA 1
ATOM 650 C C . THR A 1 89 ? -15.735 2.777 10.020 1.00 98.38 89 THR A C 1
ATOM 652 O O . THR A 1 89 ? -15.907 3.989 10.145 1.00 98.38 89 THR A O 1
ATOM 655 N N . ILE A 1 90 ? -14.555 2.228 9.754 1.00 98.44 90 ILE A N 1
ATOM 656 C CA . ILE A 1 90 ? -13.330 2.969 9.475 1.00 98.44 90 ILE A CA 1
ATOM 657 C C . ILE A 1 90 ? -12.836 2.655 8.069 1.00 98.44 90 ILE A C 1
ATOM 659 O O . ILE A 1 90 ? -12.986 1.533 7.595 1.00 98.44 90 ILE A O 1
ATOM 663 N N . THR A 1 91 ? -12.208 3.635 7.432 1.00 98.44 91 THR A N 1
ATOM 664 C CA . THR A 1 91 ? -11.446 3.435 6.195 1.00 98.44 91 THR A CA 1
ATOM 665 C C . THR A 1 91 ? -9.974 3.396 6.563 1.00 98.44 91 THR A C 1
ATOM 667 O O . THR A 1 91 ? -9.478 4.344 7.185 1.00 98.44 91 THR A O 1
ATOM 670 N N . LEU A 1 92 ? -9.285 2.300 6.247 1.00 98.38 92 LEU A N 1
ATOM 671 C CA . LEU A 1 92 ? -7.849 2.207 6.488 1.00 98.38 92 LEU A CA 1
ATOM 672 C C . LEU A 1 92 ? -7.102 3.152 5.538 1.00 98.38 92 LEU A C 1
ATOM 674 O O . LEU A 1 92 ? -7.483 3.326 4.380 1.00 98.38 92 LEU A O 1
ATOM 678 N N . SER A 1 93 ? -6.047 3.787 6.046 1.00 98.00 93 SER A N 1
ATOM 679 C CA . SER A 1 93 ? -5.103 4.547 5.224 1.00 98.00 93 SER A CA 1
ATOM 680 C C . SER A 1 93 ? -4.479 3.634 4.168 1.00 98.00 93 SER A C 1
ATOM 682 O O . SER A 1 93 ? -4.449 2.422 4.354 1.00 98.00 93 SER A O 1
ATOM 684 N N . THR A 1 94 ? -3.933 4.215 3.099 1.00 96.94 94 THR A N 1
ATOM 685 C CA . THR A 1 94 ? -3.343 3.459 1.988 1.00 96.94 94 THR A CA 1
ATOM 686 C C . THR A 1 94 ? -2.342 2.403 2.460 1.00 96.94 94 THR A C 1
ATOM 688 O O . THR A 1 94 ? -1.376 2.712 3.158 1.00 96.94 94 THR A O 1
ATOM 691 N N . LEU A 1 95 ? -2.591 1.164 2.045 1.00 96.44 95 LEU A N 1
ATOM 692 C CA . LEU A 1 95 ? -1.813 -0.031 2.332 1.00 96.44 95 LEU A CA 1
ATOM 693 C C . LEU A 1 95 ? -1.066 -0.482 1.072 1.00 96.44 95 LEU A C 1
ATOM 695 O O . LEU A 1 95 ? -1.610 -0.452 -0.033 1.00 96.44 95 LEU A O 1
ATOM 699 N N . SER A 1 96 ? 0.185 -0.902 1.242 1.00 95.56 96 SER A N 1
ATOM 700 C CA . SER A 1 96 ? 0.974 -1.539 0.185 1.00 95.56 96 SER A CA 1
ATOM 701 C C . SER A 1 96 ? 0.561 -3.001 0.010 1.00 95.56 96 SER A C 1
ATOM 703 O O . SER A 1 96 ? -0.088 -3.581 0.879 1.00 95.56 96 SER A O 1
ATOM 705 N N . ASN A 1 97 ? 0.987 -3.632 -1.084 1.00 95.31 97 ASN A N 1
ATOM 706 C CA . ASN A 1 97 ? 0.803 -5.073 -1.230 1.00 95.31 97 ASN A CA 1
ATOM 707 C C . ASN A 1 97 ? 1.521 -5.823 -0.106 1.00 95.31 97 ASN A C 1
ATOM 709 O O . ASN A 1 97 ? 2.682 -5.538 0.201 1.00 95.31 97 ASN A O 1
ATOM 713 N N . GLY A 1 98 ? 0.837 -6.790 0.493 1.00 96.75 98 GLY A N 1
ATOM 714 C CA . GLY A 1 98 ? 1.361 -7.527 1.631 1.00 96.75 98 GLY A CA 1
ATOM 715 C C . GLY A 1 98 ? 0.286 -8.236 2.443 1.00 96.75 98 GLY A C 1
ATOM 716 O O . GLY A 1 98 ? -0.913 -8.101 2.204 1.00 96.75 98 GLY A O 1
ATOM 717 N N . THR A 1 99 ? 0.746 -9.014 3.420 1.00 98.31 99 THR A N 1
ATOM 718 C CA . THR A 1 99 ? -0.109 -9.668 4.418 1.00 98.31 99 THR A CA 1
ATOM 719 C C . THR A 1 99 ? -0.146 -8.826 5.687 1.00 98.31 99 THR A C 1
ATOM 721 O O . THR A 1 99 ? 0.900 -8.463 6.219 1.00 98.31 99 THR A O 1
ATOM 724 N N . TYR A 1 100 ? -1.348 -8.562 6.189 1.00 98.25 100 TYR A N 1
ATOM 725 C CA . TYR A 1 100 ? -1.614 -7.748 7.369 1.00 98.25 100 TYR A CA 1
ATOM 726 C C . TYR A 1 100 ? -2.197 -8.629 8.473 1.00 98.25 100 TYR A C 1
ATOM 728 O O . TYR A 1 100 ? -3.395 -8.900 8.488 1.00 98.25 100 TYR A O 1
ATOM 736 N N . SER A 1 101 ? -1.345 -9.107 9.383 1.00 98.31 101 SER A N 1
ATOM 737 C CA . SER A 1 101 ? -1.723 -10.007 10.488 1.00 98.31 101 SER A CA 1
ATOM 738 C C . SER A 1 101 ? -1.526 -9.403 11.882 1.00 98.31 101 SER A C 1
ATOM 740 O O . SER A 1 101 ? -1.805 -10.058 12.881 1.00 98.31 101 SER A O 1
ATOM 742 N N . ASP A 1 102 ? -1.007 -8.179 11.962 1.00 98.12 102 ASP A N 1
ATOM 743 C CA . ASP A 1 102 ? -0.598 -7.501 13.197 1.00 98.12 102 ASP A CA 1
ATOM 744 C C . ASP A 1 102 ? -1.490 -6.297 13.554 1.00 98.12 102 ASP A C 1
ATOM 746 O O . ASP A 1 102 ? -1.272 -5.628 14.566 1.00 98.12 102 ASP A O 1
ATOM 750 N N . CYS A 1 103 ? -2.491 -5.999 12.725 1.00 98.38 103 CYS A N 1
ATOM 751 C CA . CYS A 1 103 ? -3.318 -4.814 12.867 1.00 98.38 103 CYS A CA 1
ATOM 752 C C . CYS A 1 103 ? -4.241 -4.893 14.085 1.00 98.38 103 CYS A C 1
ATOM 754 O O . CYS A 1 103 ? -4.993 -5.852 14.264 1.00 98.38 103 CYS A O 1
ATOM 756 N N . THR A 1 104 ? -4.230 -3.840 14.901 1.00 98.50 104 THR A N 1
ATOM 757 C CA . THR A 1 104 ? -5.052 -3.757 16.114 1.00 98.50 104 THR A CA 1
ATOM 758 C C . THR A 1 104 ? -5.788 -2.429 16.225 1.00 98.50 104 THR A C 1
ATOM 760 O O . THR A 1 104 ? -5.314 -1.386 15.769 1.00 98.50 104 THR A O 1
ATOM 763 N N . ILE A 1 105 ? -6.958 -2.475 16.860 1.00 98.50 105 ILE A N 1
ATOM 764 C CA . ILE A 1 105 ? -7.781 -1.321 17.219 1.00 98.50 105 ILE A CA 1
ATOM 765 C C . ILE A 1 105 ? -7.966 -1.336 18.730 1.00 98.50 105 ILE A C 1
ATOM 767 O O . ILE A 1 105 ? -8.564 -2.261 19.274 1.00 98.50 105 ILE A O 1
ATOM 771 N N . THR A 1 106 ? -7.505 -0.291 19.403 1.00 98.50 106 THR A N 1
ATOM 772 C CA . THR A 1 106 ? -7.751 -0.068 20.827 1.00 98.50 106 THR A CA 1
ATOM 773 C C . THR A 1 106 ? -8.768 1.048 21.005 1.00 98.50 106 THR A C 1
ATOM 775 O O . THR A 1 106 ? -8.570 2.14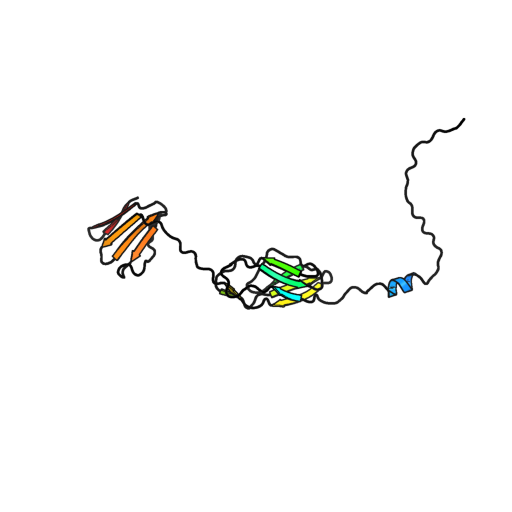9 20.493 1.00 98.50 106 THR A O 1
ATOM 778 N N . VAL A 1 107 ? -9.836 0.799 21.762 1.00 98.50 107 VAL A N 1
ATOM 779 C CA . VAL A 1 107 ? -10.794 1.836 22.171 1.00 98.50 107 VAL A CA 1
ATOM 780 C C . VAL A 1 107 ? -10.613 2.123 23.651 1.00 98.50 107 VAL A C 1
ATOM 782 O O . VAL A 1 107 ? -10.724 1.215 24.470 1.00 98.50 107 VAL A O 1
ATOM 785 N N . LYS A 1 108 ? -10.355 3.392 23.981 1.00 97.62 108 LYS A N 1
ATOM 786 C CA . LYS A 1 108 ? -10.265 3.908 25.351 1.00 97.62 108 LYS A CA 1
ATOM 787 C C . LYS A 1 108 ? -11.492 4.754 25.682 1.00 97.62 108 LYS A C 1
ATOM 789 O O . LYS A 1 108 ? -11.758 5.733 24.977 1.00 97.62 108 LYS A O 1
ATOM 794 N N . ASN A 1 109 ? -12.223 4.402 26.736 1.00 94.00 109 ASN A N 1
ATOM 795 C CA . ASN A 1 109 ? -13.375 5.181 27.196 1.00 94.00 109 ASN A CA 1
ATOM 796 C C . ASN A 1 109 ? -12.940 6.450 27.961 1.00 94.00 109 ASN A C 1
ATOM 798 O O . ASN A 1 109 ? -11.750 6.728 28.133 1.00 94.00 109 ASN A O 1
ATOM 802 N N . THR A 1 110 ? -13.905 7.263 28.396 1.00 90.31 110 THR A N 1
ATOM 803 C CA . THR A 1 110 ? -13.647 8.526 29.118 1.00 90.31 110 THR A CA 1
ATOM 804 C C . THR A 1 110 ? -13.046 8.319 30.507 1.00 90.31 110 THR A C 1
ATOM 806 O O . THR A 1 110 ? -12.345 9.202 30.997 1.00 90.31 110 THR A O 1
ATOM 809 N N . LEU A 1 111 ? -13.282 7.157 31.117 1.00 90.44 111 LEU A N 1
ATOM 810 C CA . LEU A 1 111 ? -12.764 6.772 32.433 1.00 90.44 111 LEU A CA 1
ATOM 811 C C . LEU A 1 111 ? -11.355 6.170 32.360 1.00 90.44 111 LEU A C 1
ATOM 813 O O . LEU A 1 111 ? -10.685 6.011 33.375 1.00 90.44 111 LEU A O 1
ATOM 817 N N . GLY A 1 112 ? -10.872 5.898 31.148 1.00 89.94 112 GLY A N 1
ATOM 818 C CA . GLY A 1 112 ? -9.510 5.477 30.867 1.00 89.94 112 GLY A CA 1
ATOM 819 C C . GLY A 1 112 ? -9.327 3.978 30.643 1.00 89.94 112 GLY A C 1
ATOM 820 O O . GLY A 1 112 ? -8.237 3.572 30.230 1.00 89.94 112 GLY A O 1
ATOM 821 N N . ASN A 1 113 ? -10.377 3.178 30.824 1.00 94.00 113 ASN A N 1
ATOM 822 C CA . ASN A 1 113 ? -10.357 1.754 30.515 1.00 94.00 113 ASN A CA 1
ATOM 823 C C . ASN A 1 113 ? -10.250 1.543 29.008 1.00 94.00 113 ASN A C 1
ATOM 825 O O . ASN A 1 113 ? -10.807 2.307 28.217 1.00 94.00 113 ASN A O 1
ATOM 829 N N . SER A 1 114 ? -9.514 0.510 28.610 1.00 96.75 114 SER A N 1
ATOM 830 C CA . SER A 1 114 ? -9.229 0.235 27.205 1.00 96.75 114 SER A CA 1
ATOM 831 C C . SER A 1 114 ? -9.433 -1.234 26.879 1.00 96.75 114 SER A C 1
ATOM 833 O O . SER A 1 114 ? -9.121 -2.100 27.693 1.00 96.75 114 SER A O 1
ATOM 835 N N . ALA A 1 115 ? -9.894 -1.503 25.664 1.00 97.88 115 ALA A N 1
ATOM 836 C CA . ALA A 1 115 ? -9.908 -2.838 25.086 1.00 97.88 115 ALA A CA 1
ATOM 837 C C . ALA A 1 115 ? -9.306 -2.809 23.689 1.00 97.88 115 ALA A C 1
ATOM 839 O O . ALA A 1 115 ? -9.431 -1.809 22.981 1.00 97.88 115 ALA A O 1
ATOM 840 N N . THR A 1 116 ? -8.669 -3.912 23.308 1.00 98.44 116 THR A N 1
ATOM 841 C CA . THR A 1 116 ? -7.999 -4.066 22.018 1.00 98.44 116 THR A CA 1
ATOM 842 C C . THR A 1 116 ? -8.624 -5.214 21.240 1.00 98.44 116 THR A C 1
ATOM 844 O O . THR A 1 116 ? -8.779 -6.313 21.765 1.00 98.44 116 THR A O 1
ATOM 847 N N . LEU A 1 117 ? -8.951 -4.948 19.980 1.00 98.50 117 LEU A N 1
ATOM 848 C CA . LEU A 1 117 ? -9.398 -5.915 18.990 1.00 98.50 117 LEU A CA 1
ATOM 849 C C . LEU A 1 117 ? -8.284 -6.116 17.961 1.00 98.50 117 LEU A C 1
ATOM 851 O O . LEU A 1 117 ? -7.727 -5.141 17.455 1.00 98.50 117 LEU A O 1
ATOM 855 N N . ILE A 1 118 ? -7.971 -7.370 17.648 1.00 98.19 118 ILE A N 1
ATOM 856 C CA . ILE A 1 118 ? -7.109 -7.723 16.516 1.00 98.19 118 ILE A CA 1
ATOM 857 C C . ILE A 1 118 ? -8.001 -7.771 15.275 1.00 98.19 118 ILE A C 1
ATOM 859 O O . ILE A 1 118 ? -9.041 -8.427 15.300 1.00 98.19 118 ILE A O 1
ATOM 863 N N . ILE A 1 119 ? -7.610 -7.064 14.216 1.00 98.12 119 ILE A N 1
ATOM 864 C CA . ILE A 1 119 ? -8.286 -7.143 12.919 1.00 98.12 119 ILE A CA 1
ATOM 865 C C . ILE A 1 119 ? -7.951 -8.502 12.305 1.00 98.12 119 ILE A C 1
A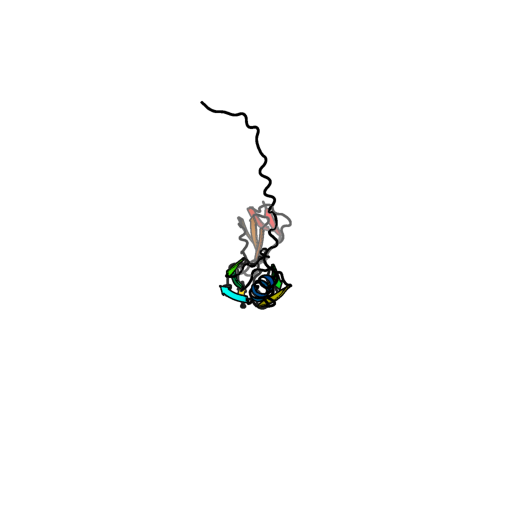TOM 867 O O . ILE A 1 119 ? -6.776 -8.878 12.253 1.00 98.12 119 ILE A O 1
ATOM 871 N N . SER A 1 120 ? -8.963 -9.233 11.832 1.00 98.06 120 SER A N 1
ATOM 872 C CA . SER A 1 120 ? -8.748 -10.498 11.124 1.00 98.06 120 SER A CA 1
ATOM 873 C C . SER A 1 120 ? -7.739 -10.333 9.986 1.00 98.06 120 SER A C 1
ATOM 875 O O . SER A 1 120 ? -7.790 -9.360 9.236 1.00 98.06 120 SER A O 1
ATOM 877 N N . THR A 1 121 ? -6.809 -11.283 9.860 1.00 98.44 121 THR A N 1
ATOM 878 C CA . THR A 1 121 ? -5.718 -11.204 8.878 1.00 98.44 121 THR A CA 1
ATOM 879 C C . THR A 1 121 ? -6.246 -11.081 7.450 1.00 98.44 121 THR A C 1
ATOM 881 O O . THR A 1 121 ? -7.133 -11.836 7.049 1.00 98.44 121 THR A O 1
ATOM 884 N N . PHE A 1 122 ? -5.663 -10.176 6.662 1.00 98.50 122 PHE A N 1
ATOM 885 C CA . PHE A 1 122 ? -6.011 -9.993 5.252 1.00 98.50 122 PHE A CA 1
ATOM 886 C C . PHE A 1 122 ? -4.776 -9.771 4.374 1.00 98.50 122 PHE A C 1
ATOM 888 O O . PHE A 1 122 ? -3.706 -9.399 4.856 1.00 98.50 122 PHE A O 1
ATOM 895 N N . VAL A 1 123 ? -4.925 -10.019 3.072 1.00 98.06 123 VAL A N 1
ATOM 896 C CA . VAL A 1 123 ? -3.886 -9.794 2.061 1.00 98.06 123 VAL A CA 1
ATOM 897 C C . VAL A 1 123 ? -4.333 -8.681 1.122 1.00 98.06 123 VAL A C 1
ATOM 899 O O . VAL A 1 123 ? -5.402 -8.778 0.518 1.00 98.06 123 VAL A O 1
ATOM 902 N N . VAL A 1 124 ? -3.504 -7.646 0.990 1.00 97.38 124 VAL A N 1
ATOM 903 C CA . VAL A 1 124 ? -3.627 -6.642 -0.071 1.00 97.38 124 VAL A CA 1
ATOM 904 C C . VAL A 1 124 ? -2.766 -7.107 -1.235 1.00 97.38 124 VAL A C 1
ATOM 906 O O . VAL A 1 124 ? -1.551 -7.252 -1.102 1.00 97.38 124 VAL A O 1
ATOM 909 N N . ASP A 1 125 ? -3.409 -7.349 -2.366 1.00 95.62 125 ASP A N 1
ATOM 910 C CA . ASP A 1 125 ? -2.784 -7.702 -3.634 1.00 95.62 125 ASP A CA 1
ATOM 911 C C . ASP A 1 125 ? -3.400 -6.823 -4.725 1.00 95.62 125 ASP A C 1
ATOM 913 O O . ASP A 1 125 ?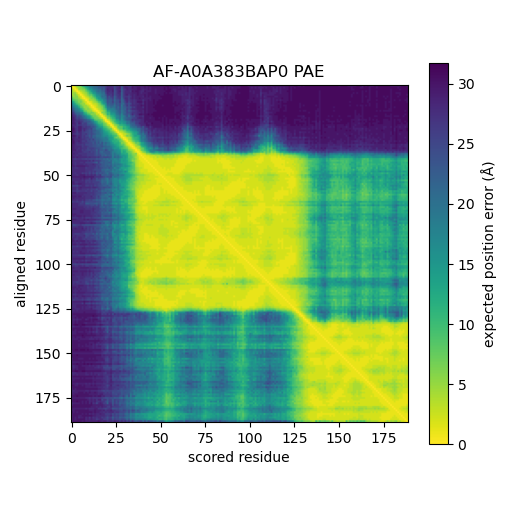 -4.253 -7.234 -5.511 1.00 95.62 125 ASP A O 1
ATOM 917 N N . SER A 1 126 ? -3.045 -5.538 -4.691 1.00 90.00 126 SER A N 1
ATOM 918 C CA . SER A 1 126 ? -3.432 -4.597 -5.733 1.00 90.00 126 SER A CA 1
ATOM 919 C C . SER A 1 126 ? -2.442 -4.730 -6.890 1.00 90.00 126 SER A C 1
ATOM 921 O O . SER A 1 126 ? -1.232 -4.687 -6.649 1.00 90.00 126 SER A O 1
ATOM 923 N N . PRO A 1 127 ? -2.886 -4.886 -8.148 1.00 82.56 127 PRO A N 1
ATOM 924 C CA . PRO A 1 127 ? -1.956 -4.948 -9.266 1.00 82.56 127 PRO A CA 1
ATOM 925 C C . PRO A 1 127 ? -1.086 -3.690 -9.249 1.00 82.56 127 PRO A C 1
ATOM 927 O O . PRO A 1 127 ? -1.601 -2.569 -9.223 1.00 82.56 127 PRO A O 1
ATOM 930 N N . THR A 1 128 ? 0.240 -3.864 -9.249 1.00 72.81 128 THR A N 1
ATOM 931 C CA . THR A 1 128 ? 1.143 -2.729 -9.432 1.00 72.81 128 THR A CA 1
ATOM 932 C C . THR A 1 128 ? 0.733 -2.051 -10.731 1.00 72.81 128 THR A C 1
ATOM 934 O O . THR A 1 128 ? 0.589 -2.713 -11.762 1.00 72.81 128 THR A O 1
ATOM 937 N N . GLN A 1 129 ? 0.450 -0.746 -10.688 1.00 64.06 129 GLN A N 1
ATOM 938 C CA . GLN A 1 129 ? 0.102 -0.046 -11.916 1.00 64.06 129 GLN A CA 1
ATOM 939 C C . GLN A 1 129 ? 1.259 -0.217 -12.895 1.00 64.06 129 GLN A C 1
ATOM 941 O O . GLN A 1 129 ? 2.356 0.305 -12.690 1.00 64.06 129 GLN A O 1
ATOM 946 N N . ARG A 1 130 ? 1.012 -0.971 -13.968 1.00 65.00 130 ARG A N 1
ATOM 947 C CA . ARG A 1 130 ? 1.921 -1.026 -15.099 1.00 65.00 130 ARG A CA 1
ATOM 948 C C . ARG A 1 130 ? 1.894 0.365 -15.706 1.00 65.00 130 ARG A C 1
ATOM 950 O O . ARG A 1 130 ? 0.889 0.758 -16.292 1.00 65.00 130 ARG A O 1
ATOM 957 N N . ILE A 1 131 ? 2.969 1.124 -15.524 1.00 67.50 131 ILE A N 1
ATOM 958 C CA . ILE A 1 131 ? 3.102 2.411 -16.199 1.00 67.50 131 ILE A CA 1
ATOM 959 C C . ILE A 1 131 ? 3.274 2.084 -17.680 1.00 67.50 131 ILE A C 1
ATOM 961 O O . ILE A 1 131 ? 4.323 1.607 -18.115 1.00 67.50 131 ILE A O 1
ATOM 965 N N . TYR A 1 132 ? 2.187 2.230 -18.435 1.00 70.31 132 TYR A N 1
ATOM 966 C CA . TYR A 1 132 ? 2.218 2.129 -19.882 1.00 70.31 132 TYR A CA 1
ATOM 967 C C . TYR A 1 132 ? 2.911 3.384 -20.399 1.00 70.31 132 TYR A C 1
ATOM 969 O O . TYR A 1 132 ? 2.472 4.501 -20.135 1.00 70.31 132 TYR A O 1
ATOM 977 N N . TYR A 1 133 ? 4.025 3.190 -21.092 1.00 77.31 133 TYR A N 1
ATOM 978 C CA . TYR A 1 133 ? 4.665 4.258 -21.837 1.00 77.31 133 TYR A CA 1
ATOM 979 C C . TYR A 1 133 ? 4.150 4.181 -23.264 1.00 77.31 133 TYR A C 1
ATOM 981 O O . TYR A 1 133 ? 4.213 3.117 -23.882 1.00 77.31 133 TYR A O 1
ATOM 989 N N . ASP A 1 134 ? 3.652 5.302 -23.773 1.00 89.56 134 ASP A N 1
ATOM 990 C CA . ASP A 1 134 ? 3.390 5.447 -25.198 1.00 89.56 134 ASP A CA 1
ATOM 991 C C . ASP A 1 134 ? 4.746 5.432 -25.911 1.00 89.56 134 ASP A C 1
ATOM 993 O O . ASP A 1 134 ? 5.495 6.413 -25.861 1.00 89.56 134 ASP A O 1
ATOM 997 N N . LEU A 1 135 ? 5.089 4.288 -26.498 1.00 94.31 135 LEU A N 1
ATOM 998 C CA . LEU A 1 135 ? 6.292 4.113 -27.304 1.00 94.31 135 LEU A CA 1
ATOM 999 C C . LEU A 1 135 ? 5.984 4.545 -28.738 1.00 94.31 135 LEU A C 1
ATOM 1001 O O . LEU A 1 135 ? 4.989 4.116 -29.317 1.00 94.31 135 LEU A O 1
ATOM 1005 N N . ASN A 1 136 ? 6.840 5.399 -29.292 1.00 96.19 136 ASN A N 1
ATOM 1006 C CA . ASN A 1 136 ? 6.666 5.983 -30.621 1.00 96.19 136 ASN A CA 1
ATOM 1007 C C . ASN A 1 136 ? 7.574 5.318 -31.665 1.00 96.19 136 ASN A C 1
ATOM 1009 O O . ASN A 1 136 ? 7.214 5.266 -32.837 1.00 96.19 136 ASN A O 1
ATOM 1013 N N . GLY A 1 137 ? 8.725 4.782 -31.243 1.00 96.62 137 GLY A N 1
ATOM 1014 C CA . GLY A 1 137 ? 9.703 4.171 -32.140 1.00 96.62 137 GLY A CA 1
ATOM 1015 C C . GLY A 1 137 ? 10.405 2.967 -31.522 1.00 96.62 137 GLY A C 1
ATOM 1016 O O . GLY A 1 137 ? 10.547 2.877 -30.302 1.00 96.62 137 GLY A O 1
ATOM 1017 N N . ILE A 1 138 ? 10.852 2.048 -32.377 1.00 97.56 138 ILE A N 1
ATOM 1018 C CA . ILE A 1 138 ? 11.625 0.856 -32.014 1.00 97.56 138 ILE A CA 1
ATOM 1019 C C . ILE A 1 138 ? 12.683 0.580 -33.085 1.00 97.56 138 ILE A C 1
ATOM 1021 O O . ILE A 1 138 ? 12.413 0.709 -34.277 1.00 97.56 138 ILE A O 1
ATOM 1025 N N . THR A 1 139 ? 13.876 0.172 -32.664 1.00 97.94 139 THR A N 1
ATOM 1026 C CA . THR A 1 139 ? 14.948 -0.292 -33.549 1.00 97.94 139 THR A CA 1
ATOM 1027 C C . THR A 1 139 ? 15.632 -1.528 -32.969 1.00 97.94 139 THR A C 1
ATOM 1029 O O . THR A 1 139 ? 15.452 -1.854 -31.794 1.00 97.94 139 THR A O 1
ATOM 1032 N N . PHE A 1 140 ? 16.410 -2.223 -33.794 1.00 97.75 140 PHE A N 1
ATOM 1033 C CA . PHE A 1 140 ? 17.234 -3.355 -33.387 1.00 97.75 140 PHE A CA 1
ATOM 1034 C C . PHE A 1 140 ? 18.660 -3.159 -33.897 1.00 97.75 140 PHE A C 1
ATOM 1036 O O . PHE A 1 140 ? 18.873 -2.854 -35.070 1.00 97.75 140 PHE A O 1
ATOM 1043 N N . GLY A 1 141 ? 19.628 -3.349 -33.010 1.00 96.75 141 GLY A N 1
ATOM 1044 C CA . GLY A 1 141 ? 21.053 -3.191 -33.276 1.00 96.75 141 GLY A CA 1
ATOM 1045 C C . GLY A 1 141 ? 21.858 -3.766 -32.121 1.00 96.75 141 GLY A C 1
ATOM 1046 O O . GLY A 1 141 ? 21.302 -3.968 -31.051 1.00 96.75 141 GLY A O 1
ATOM 1047 N N . ASP A 1 142 ? 23.133 -4.093 -32.323 1.00 96.06 142 ASP A N 1
ATOM 1048 C CA . ASP A 1 142 ? 23.987 -4.671 -31.266 1.00 96.06 142 ASP A CA 1
ATOM 1049 C C . ASP A 1 142 ? 23.310 -5.798 -30.451 1.00 96.06 142 ASP A C 1
ATOM 1051 O O . ASP A 1 142 ? 23.345 -5.842 -29.222 1.00 96.06 142 ASP A O 1
ATOM 1055 N N . ASN A 1 143 ? 22.577 -6.675 -31.146 1.00 96.06 143 ASN A N 1
ATOM 1056 C CA . ASN A 1 143 ? 21.822 -7.774 -30.542 1.00 96.06 143 ASN A CA 1
ATOM 1057 C C . ASN A 1 143 ? 20.754 -7.363 -29.496 1.00 96.06 143 ASN A C 1
ATOM 1059 O O . ASN A 1 143 ? 20.328 -8.192 -28.692 1.00 96.06 143 ASN A O 1
ATOM 1063 N N . THR A 1 144 ? 20.302 -6.106 -29.528 1.00 97.12 144 THR A N 1
ATOM 1064 C CA . THR A 1 144 ? 19.386 -5.489 -28.562 1.00 97.12 144 THR A CA 1
ATOM 1065 C C . THR A 1 144 ? 18.279 -4.712 -29.283 1.00 97.12 144 THR A C 1
ATOM 1067 O O . THR A 1 144 ? 18.531 -3.921 -30.193 1.00 97.12 144 THR A O 1
ATOM 1070 N N . PHE A 1 145 ? 17.027 -4.901 -28.869 1.00 98.19 145 PHE A N 1
ATOM 1071 C CA . PHE A 1 145 ? 15.929 -4.015 -29.249 1.00 98.19 145 PHE A CA 1
ATOM 1072 C C . PHE A 1 145 ? 15.933 -2.785 -28.351 1.00 98.19 145 PHE A C 1
ATOM 1074 O O . PHE A 1 145 ? 16.040 -2.911 -27.133 1.00 98.19 145 PHE A O 1
ATOM 1081 N N . VAL A 1 146 ? 15.746 -1.606 -28.937 1.00 97.75 146 VAL A N 1
ATOM 1082 C CA . VAL A 1 146 ? 15.579 -0.349 -28.203 1.00 97.75 146 VAL A CA 1
ATOM 1083 C C . VAL A 1 146 ? 14.285 0.301 -28.655 1.00 97.75 146 VAL A C 1
ATOM 1085 O O . VAL A 1 146 ? 14.106 0.555 -29.843 1.00 97.75 146 VAL A O 1
ATOM 1088 N N . ALA A 1 147 ? 13.386 0.575 -27.716 1.00 97.12 147 ALA A N 1
ATOM 1089 C CA . ALA A 1 147 ? 12.155 1.313 -27.954 1.00 97.12 147 ALA A CA 1
ATOM 1090 C C . ALA A 1 147 ? 12.155 2.621 -27.165 1.00 97.12 147 ALA A C 1
ATOM 1092 O O . ALA A 1 147 ? 12.613 2.673 -26.023 1.00 97.12 147 ALA A O 1
ATOM 1093 N N . VAL A 1 148 ? 11.632 3.679 -27.774 1.00 97.25 148 VAL A N 1
ATOM 1094 C CA . VAL A 1 148 ? 11.613 5.030 -27.208 1.00 97.25 148 VAL A CA 1
ATOM 1095 C C . VAL A 1 148 ? 10.216 5.629 -27.274 1.00 97.25 148 VAL A C 1
ATOM 1097 O O . VAL A 1 148 ? 9.393 5.216 -28.095 1.00 97.25 148 VAL A O 1
ATOM 1100 N N . GLY A 1 149 ? 9.918 6.593 -26.406 1.00 95.38 149 GLY A N 1
ATOM 1101 C CA . GLY A 1 149 ? 8.571 7.147 -26.334 1.00 95.38 149 GLY A CA 1
ATOM 1102 C C . GLY A 1 149 ? 8.417 8.406 -25.497 1.00 95.38 149 GLY A C 1
ATOM 1103 O O . GLY A 1 149 ? 9.368 9.150 -25.243 1.00 95.38 149 GLY A O 1
ATOM 1104 N N . LYS A 1 150 ? 7.178 8.649 -25.067 1.00 94.00 150 LYS A N 1
ATOM 1105 C CA . LYS A 1 150 ? 6.815 9.811 -24.252 1.00 94.00 150 LYS A CA 1
ATOM 1106 C C . LYS A 1 150 ? 7.494 9.787 -22.885 1.00 94.00 150 LYS A C 1
ATOM 1108 O O . LYS A 1 150 ? 7.900 8.742 -22.378 1.00 94.00 150 LYS A O 1
ATOM 1113 N N . THR A 1 151 ? 7.575 10.964 -22.272 1.00 92.31 151 THR A N 1
ATOM 1114 C CA . THR A 1 151 ? 8.080 11.142 -20.902 1.00 92.31 151 THR A CA 1
ATOM 1115 C C . THR A 1 151 ? 9.522 10.648 -20.715 1.00 92.31 151 THR A C 1
ATOM 1117 O O . THR A 1 151 ? 9.885 10.184 -19.637 1.00 92.31 151 THR A O 1
ATOM 1120 N N . GLY A 1 152 ? 10.344 10.721 -21.769 1.00 92.94 152 GLY A N 1
ATOM 1121 C CA . GLY A 1 152 ? 11.726 10.246 -21.768 1.00 92.94 152 GLY A CA 1
ATOM 1122 C C . GLY A 1 152 ? 11.876 8.726 -21.741 1.00 92.94 152 GLY A C 1
ATOM 1123 O O . GLY A 1 152 ? 12.935 8.244 -21.334 1.00 92.94 152 GLY A O 1
ATOM 1124 N N . ALA A 1 153 ? 10.839 7.972 -22.124 1.00 94.19 153 ALA A N 1
ATOM 1125 C CA . ALA A 1 153 ? 10.858 6.516 -22.083 1.00 94.19 153 ALA A CA 1
ATOM 1126 C C . ALA A 1 153 ? 11.939 5.938 -23.001 1.00 94.19 153 ALA A C 1
ATOM 1128 O O . ALA A 1 153 ? 11.958 6.222 -24.198 1.00 94.19 153 ALA A O 1
ATOM 1129 N N . ILE A 1 154 ? 12.779 5.073 -22.432 1.00 95.69 154 ILE A N 1
ATOM 1130 C CA . ILE A 1 154 ? 13.670 4.165 -23.153 1.00 95.69 154 ILE A CA 1
ATOM 1131 C C . ILE A 1 154 ? 13.441 2.767 -22.583 1.00 95.69 154 ILE A C 1
ATOM 1133 O O . ILE A 1 154 ? 13.415 2.575 -21.365 1.00 95.69 154 ILE A O 1
ATOM 1137 N N . ARG A 1 155 ? 13.256 1.788 -23.464 1.00 95.56 155 ARG A N 1
ATOM 1138 C CA . ARG A 1 155 ? 13.105 0.373 -23.134 1.00 95.56 155 ARG A CA 1
ATOM 1139 C C . ARG A 1 155 ? 14.089 -0.441 -23.944 1.00 95.56 155 ARG A C 1
ATOM 1141 O O . ARG A 1 155 ? 14.219 -0.203 -25.140 1.00 95.56 155 ARG A O 1
ATOM 1148 N N . THR A 1 156 ? 14.744 -1.402 -23.311 1.00 96.25 156 THR A N 1
ATOM 1149 C CA . THR A 1 156 ? 15.721 -2.267 -23.979 1.00 96.25 156 THR A CA 1
ATOM 1150 C C . THR A 1 156 ? 15.365 -3.729 -23.792 1.00 96.25 156 THR A C 1
ATOM 1152 O O . THR A 1 156 ? 14.907 -4.111 -22.722 1.00 96.25 156 THR A O 1
ATOM 1155 N N . SER A 1 157 ? 15.582 -4.552 -24.810 1.00 97.06 157 SER A N 1
ATOM 1156 C CA . SER A 1 157 ? 15.374 -5.998 -24.732 1.00 97.06 157 SER A CA 1
ATOM 1157 C C . SER A 1 157 ? 16.519 -6.726 -25.420 1.00 97.06 157 SER A C 1
ATOM 1159 O O . SER A 1 157 ? 16.794 -6.493 -26.595 1.00 97.06 157 SER A O 1
ATOM 1161 N N . SER A 1 158 ? 17.170 -7.625 -24.691 1.00 96.75 158 SER A N 1
ATOM 1162 C CA . SER A 1 158 ? 18.230 -8.507 -25.195 1.00 96.75 158 SER A CA 1
ATOM 1163 C C . SER A 1 158 ? 17.735 -9.937 -25.457 1.00 96.75 158 SER A C 1
ATOM 1165 O O . SER A 1 158 ? 18.509 -10.803 -25.859 1.00 96.75 158 SER A O 1
ATOM 1167 N N . ASP A 1 159 ? 16.439 -10.198 -25.254 1.00 95.94 159 ASP A N 1
ATOM 1168 C CA . ASP A 1 159 ? 15.812 -11.524 -25.284 1.00 95.94 159 ASP A CA 1
ATOM 1169 C C . ASP A 1 159 ? 14.707 -11.637 -26.352 1.00 95.94 159 ASP A C 1
ATOM 1171 O O . ASP A 1 159 ? 13.658 -12.263 -26.160 1.00 95.94 159 ASP A O 1
ATOM 1175 N N . ASN A 1 160 ? 14.953 -11.025 -27.512 1.00 94.12 160 ASN A N 1
ATOM 1176 C CA . ASN A 1 160 ? 14.041 -11.015 -28.657 1.00 94.12 160 ASN A CA 1
ATOM 1177 C C . ASN A 1 160 ? 12.643 -10.447 -28.351 1.00 94.12 160 ASN A C 1
ATOM 1179 O O . ASN A 1 160 ? 11.644 -10.911 -28.899 1.00 94.12 160 ASN A O 1
ATOM 1183 N N . GLY A 1 161 ? 12.569 -9.428 -27.490 1.00 91.94 161 GLY A N 1
ATOM 1184 C CA . GLY A 1 161 ? 11.332 -8.716 -27.169 1.00 91.94 161 GLY A CA 1
ATOM 1185 C C . GLY A 1 161 ? 10.442 -9.418 -26.144 1.00 91.94 161 GLY A C 1
ATOM 1186 O O . GLY A 1 161 ? 9.312 -8.968 -25.938 1.00 91.94 161 GLY A O 1
ATOM 1187 N N . SER A 1 162 ? 10.927 -10.492 -25.508 1.00 93.06 162 SER A N 1
ATOM 1188 C CA . SER A 1 162 ? 10.167 -11.253 -24.506 1.00 93.06 162 SER A CA 1
ATOM 1189 C C . SER A 1 162 ? 10.068 -10.496 -23.179 1.00 93.06 162 SER A C 1
ATOM 1191 O O . SER A 1 162 ? 9.025 -10.523 -22.524 1.00 93.06 162 SER A O 1
ATOM 1193 N N . SER A 1 163 ? 11.120 -9.767 -22.807 1.00 92.25 163 SER A N 1
ATOM 1194 C CA . SER A 1 163 ? 11.147 -8.862 -21.661 1.00 92.25 163 SER A CA 1
ATOM 1195 C C . SER A 1 163 ? 11.817 -7.536 -22.022 1.00 92.25 163 SER A C 1
ATOM 1197 O O . SER A 1 163 ? 12.528 -7.431 -23.017 1.00 92.25 163 SER A O 1
ATOM 1199 N N . TRP A 1 164 ? 11.511 -6.488 -21.252 1.00 93.25 164 TRP A N 1
ATOM 1200 C CA . TRP A 1 164 ? 11.937 -5.119 -21.541 1.00 93.25 164 TRP A CA 1
ATOM 1201 C C . TRP A 1 164 ? 12.394 -4.400 -20.274 1.00 93.25 164 TRP A C 1
ATOM 1203 O O . TRP A 1 164 ? 11.583 -4.079 -19.400 1.00 93.25 164 TRP A O 1
ATOM 1213 N N . ASP A 1 165 ? 13.678 -4.078 -20.223 1.00 93.44 165 ASP A N 1
ATOM 1214 C CA . ASP A 1 165 ? 14.301 -3.317 -19.149 1.00 93.44 165 ASP A CA 1
ATOM 1215 C C . ASP A 1 165 ? 14.061 -1.808 -19.305 1.00 93.44 165 ASP A C 1
ATOM 1217 O O . ASP A 1 165 ? 13.743 -1.305 -20.387 1.00 93.44 165 ASP A O 1
ATOM 1221 N N . ASN A 1 166 ? 14.172 -1.067 -18.199 1.00 91.56 166 ASN A N 1
ATOM 1222 C CA . ASN A 1 166 ? 14.130 0.399 -18.210 1.00 91.56 166 ASN A CA 1
ATOM 1223 C C . ASN A 1 166 ? 15.506 0.963 -18.591 1.00 91.56 166 ASN A C 1
ATOM 1225 O O . ASN A 1 166 ? 16.482 0.706 -17.890 1.00 91.56 166 ASN A O 1
ATOM 1229 N N . GLY A 1 167 ? 15.561 1.799 -19.627 1.00 91.12 167 GLY A N 1
ATOM 1230 C CA . GLY A 1 167 ? 16.717 2.644 -19.920 1.00 91.12 167 GLY A CA 1
ATOM 1231 C C . GLY A 1 167 ? 16.596 4.030 -19.278 1.00 91.12 167 GLY A C 1
ATOM 1232 O O . GLY A 1 167 ? 15.493 4.531 -19.052 1.00 91.12 167 GLY A O 1
ATOM 1233 N N . THR A 1 168 ? 17.734 4.676 -19.022 1.00 91.06 168 THR A N 1
ATOM 1234 C CA . THR A 1 168 ? 17.793 6.052 -18.503 1.00 91.06 168 THR A CA 1
ATOM 1235 C C . THR A 1 168 ? 18.094 7.022 -19.639 1.00 91.06 168 THR A C 1
ATOM 1237 O O . THR A 1 168 ? 19.138 6.917 -20.273 1.00 91.06 168 THR A O 1
ATOM 1240 N N . SER A 1 169 ? 17.213 7.996 -19.871 1.00 92.44 169 SER A N 1
ATOM 1241 C CA . SER A 1 169 ? 17.417 9.057 -20.872 1.00 92.44 169 SER A CA 1
ATOM 1242 C C . SER A 1 169 ? 17.960 10.365 -20.289 1.00 92.44 169 SER A C 1
ATOM 1244 O O . SER A 1 169 ? 18.482 11.199 -21.024 1.00 92.44 169 SER A O 1
ATOM 1246 N N . GLY A 1 170 ? 17.809 10.575 -18.975 1.00 93.88 170 GLY A N 1
ATOM 1247 C CA . GLY A 1 170 ? 18.167 11.832 -18.307 1.00 93.88 170 GLY A CA 1
ATOM 1248 C C . GLY A 1 170 ? 17.229 13.009 -18.615 1.00 93.88 170 GLY A C 1
ATOM 1249 O O . GLY A 1 170 ? 17.522 14.134 -18.220 1.00 93.88 170 GLY A O 1
ATOM 1250 N N . THR A 1 171 ? 16.106 12.774 -19.301 1.00 93.19 171 THR A N 1
ATOM 1251 C CA . THR A 1 171 ? 15.134 13.803 -19.696 1.00 93.19 171 THR A CA 1
ATOM 1252 C C . THR A 1 171 ? 13.698 13.286 -19.584 1.00 93.19 171 THR A C 1
ATOM 1254 O O . THR A 1 171 ? 13.470 12.088 -19.454 1.00 93.19 171 THR A O 1
ATOM 1257 N N . THR A 1 172 ? 12.717 14.188 -19.637 1.00 93.50 172 THR A N 1
ATOM 1258 C CA . THR A 1 172 ? 11.283 13.868 -19.738 1.00 93.50 172 THR A CA 1
ATOM 1259 C C . THR A 1 172 ? 10.687 14.243 -21.098 1.00 93.50 172 THR A C 1
ATOM 1261 O O . THR A 1 172 ? 9.487 14.056 -21.312 1.00 93.50 172 THR A O 1
ATOM 1264 N N . TYR A 1 173 ? 11.501 14.759 -22.028 1.00 94.69 173 TYR A N 1
ATOM 1265 C CA . TYR A 1 173 ? 11.062 15.041 -23.396 1.00 94.69 173 TYR A CA 1
ATOM 1266 C C . TYR A 1 173 ? 10.653 13.765 -24.133 1.00 94.69 173 TYR A C 1
ATOM 1268 O O . TYR A 1 173 ? 11.039 12.654 -23.772 1.00 94.69 173 TYR A O 1
ATOM 1276 N N . TYR A 1 174 ? 9.802 13.923 -25.140 1.00 95.38 174 TYR A N 1
ATOM 1277 C CA . TYR A 1 174 ? 9.289 12.793 -25.903 1.00 95.38 174 TYR A CA 1
ATOM 1278 C C . TYR A 1 174 ? 10.315 12.411 -26.948 1.00 95.38 174 TYR A C 1
ATOM 1280 O O . TYR A 1 174 ? 10.830 13.290 -27.619 1.00 95.38 174 TYR A O 1
ATOM 1288 N N . PHE A 1 175 ? 10.570 11.120 -27.111 1.00 96.88 175 PHE A N 1
ATOM 1289 C CA . PHE A 1 175 ? 11.289 10.617 -28.270 1.00 96.88 175 PHE A CA 1
ATOM 1290 C C . PHE A 1 175 ? 10.278 10.102 -29.290 1.00 96.88 175 PHE A C 1
ATOM 1292 O O . PHE A 1 175 ? 9.360 9.357 -28.938 1.00 96.88 175 PHE A O 1
ATOM 1299 N N . ASN A 1 176 ? 10.429 10.517 -30.542 1.00 96.62 176 ASN A N 1
ATOM 1300 C CA . ASN A 1 176 ? 9.560 10.129 -31.650 1.00 96.62 176 ASN A CA 1
ATOM 1301 C C . ASN A 1 176 ? 10.137 8.942 -32.426 1.00 96.62 176 ASN A C 1
ATOM 1303 O O . ASN A 1 176 ? 9.378 8.127 -32.939 1.00 96.62 176 ASN A O 1
ATOM 1307 N N . GLU A 1 177 ? 11.464 8.821 -32.482 1.00 97.31 177 GLU A N 1
ATOM 1308 C CA . GLU A 1 177 ? 12.146 7.808 -33.284 1.00 97.31 177 GLU A CA 1
ATOM 1309 C C . GLU A 1 177 ? 13.496 7.423 -32.667 1.00 97.31 177 GLU A C 1
ATOM 1311 O O . GLU A 1 177 ? 14.108 8.193 -31.921 1.00 97.31 177 GLU A O 1
ATOM 1316 N N . VAL A 1 178 ? 13.958 6.212 -32.984 1.00 98.06 178 VAL A N 1
ATOM 1317 C CA . VAL A 1 178 ? 15.281 5.704 -32.624 1.00 98.06 178 VAL A CA 1
ATOM 1318 C C . VAL A 1 178 ? 15.884 4.948 -33.807 1.00 98.06 178 VAL A C 1
ATOM 1320 O O . VAL A 1 178 ? 15.192 4.180 -34.472 1.00 98.06 178 VAL A O 1
ATOM 1323 N N . ALA A 1 179 ? 17.177 5.147 -34.053 1.00 98.00 179 ALA A N 1
ATOM 1324 C CA . ALA A 1 179 ? 17.941 4.452 -35.084 1.00 98.00 179 ALA A CA 1
ATOM 1325 C C . ALA A 1 179 ? 19.256 3.909 -34.513 1.00 98.00 179 ALA A C 1
ATOM 1327 O O . ALA A 1 179 ? 19.777 4.433 -33.529 1.00 98.00 179 ALA A O 1
ATOM 1328 N N . TYR A 1 180 ? 19.794 2.865 -35.141 1.00 98.06 180 TYR A N 1
ATOM 1329 C CA . TYR A 1 180 ? 21.090 2.286 -34.798 1.00 98.06 180 TYR A CA 1
ATOM 1330 C C . TYR A 1 180 ? 22.048 2.368 -35.989 1.00 98.06 180 TYR A C 1
ATOM 1332 O O . TYR A 1 180 ? 21.692 1.994 -37.107 1.00 98.06 180 TYR A O 1
ATOM 1340 N N . GLY A 1 181 ? 23.266 2.842 -35.743 1.00 96.94 181 GLY A N 1
ATOM 1341 C CA . GLY A 1 181 ? 24.338 2.926 -36.731 1.00 96.94 181 GLY A CA 1
ATOM 1342 C C . GLY A 1 181 ? 25.676 3.223 -36.061 1.00 96.94 181 GLY A C 1
ATOM 1343 O O . GLY A 1 181 ? 25.704 3.809 -34.985 1.00 96.94 181 GLY A O 1
ATOM 1344 N N . ASP A 1 182 ? 26.779 2.786 -36.676 1.00 96.50 182 ASP A N 1
ATOM 1345 C CA . ASP A 1 182 ? 28.143 2.945 -36.133 1.00 96.50 182 ASP A CA 1
ATOM 1346 C C . ASP A 1 182 ? 28.252 2.530 -34.650 1.00 96.50 182 ASP A C 1
ATOM 1348 O O . ASP A 1 182 ? 28.721 3.269 -33.783 1.00 96.50 182 ASP A O 1
ATOM 1352 N N . SER A 1 183 ? 27.695 1.354 -34.339 1.00 95.56 183 SER A N 1
ATOM 1353 C CA . SER A 1 183 ? 27.627 0.793 -32.983 1.00 95.56 183 SER A CA 1
ATOM 1354 C C . SER A 1 183 ? 26.951 1.687 -31.932 1.00 95.56 183 SER A C 1
ATOM 1356 O O . SER A 1 183 ? 27.161 1.502 -30.736 1.00 95.56 183 SER A O 1
ATOM 1358 N N . THR A 1 184 ? 26.118 2.636 -32.362 1.00 96.12 184 THR A N 1
ATOM 1359 C CA . THR A 1 184 ? 25.491 3.644 -31.502 1.00 96.12 184 THR A CA 1
ATOM 1360 C C . THR A 1 184 ? 23.990 3.732 -31.768 1.00 96.12 184 THR A C 1
ATOM 1362 O O . THR A 1 184 ? 23.542 3.744 -32.914 1.00 96.12 184 THR A O 1
ATOM 1365 N N . PHE A 1 185 ? 23.195 3.832 -30.700 1.00 97.00 185 PHE A N 1
ATOM 1366 C CA . PHE A 1 185 ? 21.774 4.166 -30.792 1.00 97.00 185 PHE A CA 1
ATOM 1367 C C . PHE A 1 185 ? 21.576 5.676 -30.684 1.00 97.00 185 PHE A C 1
ATOM 1369 O O . PHE A 1 185 ? 22.121 6.317 -29.787 1.00 97.00 185 PHE A O 1
ATOM 1376 N N . ILE A 1 186 ? 20.752 6.236 -31.565 1.00 96.50 186 ILE A N 1
ATOM 1377 C CA . ILE A 1 186 ? 20.393 7.653 -31.569 1.00 96.50 186 ILE A CA 1
ATOM 1378 C C . ILE A 1 186 ? 18.878 7.756 -31.430 1.00 96.50 186 ILE A C 1
ATOM 1380 O O . ILE A 1 186 ? 18.147 7.251 -32.279 1.00 96.50 186 ILE A O 1
ATOM 1384 N N . ALA A 1 187 ? 18.417 8.417 -30.368 1.00 96.38 187 ALA A N 1
ATOM 1385 C CA . ALA A 1 187 ? 17.011 8.738 -30.142 1.00 96.38 187 ALA A CA 1
ATOM 1386 C C . ALA A 1 187 ? 16.768 10.232 -30.394 1.00 96.38 187 ALA A C 1
ATOM 1388 O O . ALA A 1 187 ? 17.547 11.072 -29.941 1.00 96.38 187 ALA A O 1
ATOM 1389 N N . VAL A 1 188 ? 15.688 10.559 -31.104 1.00 95.38 188 VAL A N 1
ATOM 1390 C CA . VAL A 1 188 ? 15.321 11.938 -31.470 1.00 95.38 188 VAL A CA 1
ATOM 1391 C C . VAL A 1 188 ? 13.880 12.241 -31.073 1.00 95.38 188 VAL A C 1
ATOM 1393 O O . VAL A 1 188 ? 13.054 11.330 -30.980 1.00 95.38 188 VAL A O 1
ATOM 1396 N N . GLY A 1 189 ? 13.579 13.513 -30.801 1.00 91.81 189 GLY A N 1
ATOM 1397 C CA . GLY A 1 189 ? 12.385 13.928 -30.068 1.00 91.81 189 GLY A CA 1
ATOM 1398 C C . GLY A 1 189 ? 12.037 15.394 -30.218 1.00 91.81 189 GLY A C 1
ATOM 1399 O O . GLY A 1 189 ? 12.982 16.208 -30.139 1.00 91.81 189 GLY A O 1
#

Sequence (189 aa):
MKNRLLFPIIFAFIFSACSDFTGNEDAVEASLKPGPDTTAPILKEVTAVTTPTTDTTPNYTFSSSEAGTITYGGSCSSSIKKAKSGNNTITLSTLSNGTYSDCTITVKNTLGNSATLIISTFVVDSPTQRIYYDLNGITFGDNTFVAVGKTGAIRTSSDNGSSWDNGTSGTTYYFNEVAYGDSTFIAVG

Foldseek 3Di:
DDDDDDDDDDDDPPPDPPPDDPDDPVPVVVVPPPDPPPDAKDKDWDAAFDAADQDQWDK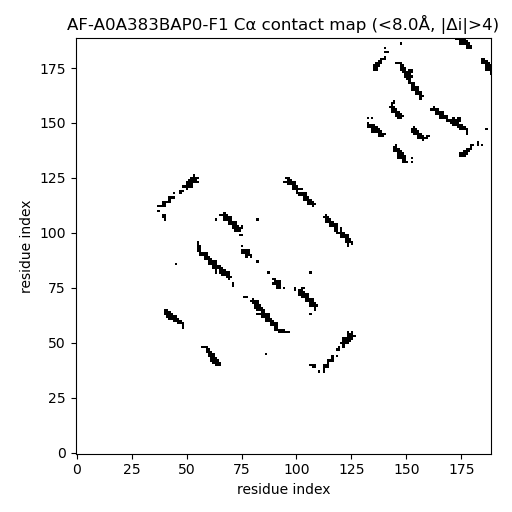GKMAIQAKFFKDKDDPWDFPDGIDHHTMDITTIDGHDFDKGFTIKIWGAHPVGHIDIDGGHIHGHDHPDPPPDFPWQEWDDDPCKIWTFFAQGWIWIDNPVPPDTDTDDRVGGHTWNYWDDDPNDIDTHD

Solvent-accessible surface area (backbone atoms only — not comparable to full-atom values): 11276 Å² total; per-residue (Å²): 133,82,90,80,91,81,81,92,79,83,86,74,85,71,82,75,80,81,90,81,76,89,86,57,68,71,60,55,56,60,71,66,49,77,69,82,82,83,67,53,44,53,69,43,85,74,38,73,57,65,64,75,25,62,61,42,50,48,57,36,28,34,31,25,70,42,45,27,41,45,45,63,35,66,89,46,48,52,88,74,45,70,40,46,54,41,80,38,77,45,52,36,50,83,51,71,71,44,76,46,73,58,26,30,44,30,37,29,35,94,89,64,36,59,33,75,39,74,50,75,66,31,33,33,61,44,80,76,82,77,81,78,68,62,66,58,23,64,34,73,45,95,79,30,39,41,34,28,4,44,65,22,39,33,34,36,17,75,61,88,70,77,53,72,46,84,47,88,68,92,52,59,58,44,26,54,40,43,48,65,56,93,95,39,78,50,76,44,102

pLDDT: mean 85.81, std 19.86, range [31.47, 98.75]

Secondary structure (DSSP, 8-state):
------PPPP------------SSHHHHHHHHSPPP--PPPPEEEEEPPPSSBS-SS-EEEEEESS-EEEEEETT---S--EEPSEEEEEEPPP--SEEE---EEEEE-TTS-EEEEEPPPEEE-PPP------EEEEEEETTEEEEEEGGG-EEEESSTTSS-EEEP-S--SPP-EEEEETTEEEEE-

Organism: NCBI:txid408172